Protein AF-A0A256XXH3-F1 (afdb_monomer)

Foldseek 3Di:
DDDPDPDPPDPPVLVVVLVVLVVVLVVLLVVLVVVLVVLVVVPPDDPDPPPPDCVVVVSVVSVVVSVVVSVVSVVVSVVSVVVVVVVVVVVVVVVVVVVVVVVVVPPDPPDDDDDDDDDDDDDDDDDDDDDDDDDDDDDDDDDDDDDDDDDDDDPPPPQDAQPVPRHTDPVPPPDLADPPPRDGDD

Radius of gyration: 35.79 Å; Cα contacts (8 Å, |Δi|>4): 51; chains: 1; bounding box: 59×69×108 Å

Solvent-accessible surface area (backbone atoms only — not comparable to full-atom values): 12510 Å² total; per-residue (Å²): 137,84,78,84,81,79,77,76,78,70,80,58,72,64,62,59,55,50,52,56,53,51,52,50,53,49,50,54,51,52,52,50,52,52,50,51,50,49,52,55,52,74,61,61,84,73,84,87,76,65,88,79,58,68,60,67,61,52,53,51,52,52,50,51,53,50,51,50,52,51,52,52,50,51,50,54,53,48,53,51,51,52,51,54,49,50,53,53,53,52,50,53,56,52,58,51,56,57,56,54,60,56,63,61,69,76,71,66,80,85,71,87,76,79,91,74,90,77,84,87,87,82,93,79,83,90,84,90,84,84,89,88,88,87,82,90,85,89,85,88,80,89,86,82,88,81,93,78,94,72,92,79,70,86,74,78,78,70,76,39,57,39,93,85,76,71,47,74,37,95,68,44,83,80,50,59,46,39,92,86,76,70,48,72,57,130

Sequence (186 aa):
MAKPKKEIKQPSKAKLLYKRRLIKSLIFFIIGLLFSVIIAYLQSPVPESFLFTPLPAISSIILILFLWLSLKGVIDAYTFYLFARIVEVLRQEFSIKEKVSVAYKEMVPEYPTPAVSIPTKTERKTLATKIEQVPVLPSPRNVANVAQIQPVRQSKSMKKVCPYCGRELPYGDIHIVCPYCGRRLK

Secondary structure (DSSP, 8-state):
-PPP-----PPPHHHHHHHHHHHHHHHHHHHHHHHHHHHHHHHTT--S--TT-SHHHHHHHHHHHHHHHHHHHHHHHHHHHHHHHHHHHHHHHHHHHHHHHHHTTT-----------------------------------------------------PBPTTT-PBPTTGGG-SB-TTT-PBP-

pLDDT: mean 71.75, std 13.67, range [47.5, 91.12]

Structure (mmCIF, N/CA/C/O backbone):
data_AF-A0A256XXH3-F1
#
_entry.id   AF-A0A256XXH3-F1
#
loop_
_atom_site.group_PDB
_atom_site.id
_atom_site.type_symbol
_atom_site.label_atom_id
_atom_site.label_alt_id
_atom_site.label_comp_id
_atom_site.label_asym_id
_atom_site.label_entity_id
_atom_site.label_seq_id
_atom_site.pdbx_PDB_ins_code
_atom_site.Cartn_x
_atom_site.Cartn_y
_atom_site.Cartn_z
_atom_site.occupancy
_atom_site.B_iso_or_equiv
_atom_site.auth_seq_id
_atom_site.auth_comp_id
_atom_site.auth_asym_id
_atom_site.auth_atom_id
_atom_site.pdbx_PDB_model_num
ATOM 1 N N . MET A 1 1 ? -36.534 28.137 20.283 1.00 59.34 1 MET A N 1
ATOM 2 C CA . MET A 1 1 ? -36.091 27.063 19.363 1.00 59.34 1 MET A CA 1
ATOM 3 C C . MET A 1 1 ? -34.606 27.250 19.063 1.00 59.34 1 MET A C 1
ATOM 5 O O . MET A 1 1 ? -34.253 28.143 18.304 1.00 59.34 1 MET A O 1
ATOM 9 N N . ALA A 1 2 ? -33.727 26.494 19.725 1.00 60.41 2 ALA A N 1
ATOM 10 C CA . ALA A 1 2 ? -32.279 26.615 19.547 1.00 60.41 2 ALA A CA 1
ATOM 11 C C . ALA A 1 2 ? -31.826 25.818 18.311 1.00 60.41 2 ALA A C 1
ATOM 13 O O . ALA A 1 2 ? -32.109 24.627 18.200 1.00 60.41 2 ALA A O 1
ATOM 14 N N . LYS A 1 3 ? -31.147 26.478 17.363 1.00 55.25 3 LYS A N 1
ATOM 15 C CA . LYS A 1 3 ? -30.591 25.826 16.167 1.00 55.25 3 LYS A CA 1
ATOM 16 C C . LYS A 1 3 ? -29.434 24.899 16.568 1.00 55.25 3 LYS A C 1
ATOM 18 O O . LYS A 1 3 ? -28.534 25.355 17.275 1.00 55.25 3 LYS A O 1
ATOM 23 N N . PRO A 1 4 ? -29.393 23.644 16.084 1.00 66.25 4 PRO A N 1
ATOM 24 C CA . PRO A 1 4 ? -28.265 22.761 16.335 1.00 66.25 4 PRO A CA 1
ATOM 25 C C . PRO A 1 4 ? -27.008 23.337 15.673 1.00 66.25 4 PRO A C 1
ATOM 27 O O . PRO A 1 4 ? -26.948 23.548 14.458 1.00 66.25 4 PRO A O 1
ATOM 30 N N . LYS A 1 5 ? -26.006 23.625 16.505 1.00 65.50 5 LYS A N 1
ATOM 31 C CA . LYS A 1 5 ? -24.684 24.109 16.108 1.00 65.50 5 LYS A CA 1
ATOM 32 C C . LYS A 1 5 ? -24.004 22.988 15.314 1.00 65.50 5 LYS A C 1
ATOM 34 O O . LYS A 1 5 ? -23.604 21.980 15.884 1.00 65.50 5 LYS A O 1
ATOM 39 N N . LYS A 1 6 ? -23.932 23.129 13.986 1.00 60.88 6 LYS A N 1
ATOM 40 C CA . LYS A 1 6 ? -23.217 22.186 13.114 1.00 60.88 6 LYS A CA 1
ATOM 41 C C . LYS A 1 6 ? -21.732 22.235 13.473 1.00 60.88 6 LYS A C 1
ATOM 43 O O . LYS A 1 6 ? -21.050 23.196 13.126 1.00 60.88 6 LYS A O 1
ATOM 48 N N . GLU A 1 7 ? -21.236 21.219 14.175 1.00 61.19 7 GLU A N 1
ATOM 49 C CA . GLU A 1 7 ? -19.798 21.011 14.329 1.00 61.19 7 GLU A CA 1
ATOM 50 C C . GLU A 1 7 ? -19.198 20.751 12.947 1.00 61.19 7 GLU A C 1
ATOM 52 O O . GLU A 1 7 ? -19.394 19.702 12.328 1.00 61.19 7 GLU A O 1
ATOM 57 N N . ILE A 1 8 ? -18.482 21.749 12.437 1.00 54.22 8 ILE A N 1
ATOM 58 C CA . ILE A 1 8 ? -17.673 21.629 11.233 1.00 54.22 8 ILE A CA 1
ATOM 59 C C . ILE A 1 8 ? -16.541 20.662 11.585 1.00 54.22 8 ILE A C 1
ATOM 61 O O . ILE A 1 8 ? -15.567 21.036 12.236 1.00 54.22 8 ILE A O 1
ATOM 65 N N . LYS A 1 9 ? -16.701 19.392 11.189 1.00 56.12 9 LYS A N 1
ATOM 66 C CA . LYS A 1 9 ? -15.671 18.350 11.279 1.00 56.12 9 LYS A CA 1
ATOM 67 C C . LYS A 1 9 ? -14.439 18.830 10.517 1.00 56.12 9 LYS A C 1
ATOM 69 O O . LYS A 1 9 ? -14.367 18.725 9.292 1.00 56.12 9 LYS A O 1
ATOM 74 N N . GLN A 1 10 ? -13.486 19.384 11.258 1.00 53.22 10 GLN A N 1
ATOM 75 C CA . GLN A 1 10 ? -12.203 19.824 10.736 1.00 53.22 10 GLN A CA 1
ATOM 76 C C . GLN A 1 10 ? -11.559 18.629 10.012 1.00 53.22 10 GLN A C 1
ATOM 78 O O . GLN A 1 10 ? -11.436 17.555 10.613 1.00 53.22 10 GLN A O 1
ATOM 83 N N . PRO A 1 11 ? -11.203 18.751 8.720 1.00 57.75 11 PRO A N 1
ATOM 84 C CA . PRO A 1 11 ? -10.614 17.645 7.984 1.00 57.75 11 PRO A CA 1
ATOM 85 C C . PRO A 1 11 ? -9.327 17.227 8.695 1.00 57.75 11 PRO A C 1
ATOM 87 O O . PRO A 1 11 ? -8.403 18.024 8.858 1.00 57.75 11 PRO A O 1
ATOM 90 N N . SER A 1 12 ? -9.297 15.980 9.169 1.00 67.38 12 SER A N 1
ATOM 91 C CA . SER A 1 12 ? -8.187 15.454 9.952 1.00 67.38 12 SER A CA 1
ATOM 92 C C . SER A 1 12 ? -6.882 15.633 9.173 1.00 67.38 12 SER A C 1
ATOM 94 O O . SER A 1 12 ? -6.783 15.268 7.998 1.00 67.38 12 SER A O 1
ATOM 96 N N . LYS A 1 13 ? -5.859 16.205 9.822 1.00 72.25 13 LYS A N 1
ATOM 97 C CA . LYS A 1 13 ? -4.521 16.454 9.244 1.00 72.25 13 LYS A CA 1
ATOM 98 C C . LYS A 1 13 ? -3.931 15.209 8.543 1.00 72.25 13 LYS A C 1
ATOM 100 O O . LYS A 1 13 ? -3.140 15.336 7.611 1.00 72.25 13 LYS A O 1
ATOM 105 N N . ALA A 1 14 ? -4.389 14.013 8.923 1.00 68.88 14 ALA A N 1
ATOM 106 C CA . ALA A 1 14 ? -4.094 12.731 8.285 1.00 68.88 14 ALA A CA 1
ATOM 107 C C . ALA A 1 14 ? -4.449 12.672 6.784 1.00 68.88 14 ALA A C 1
ATOM 109 O O . ALA A 1 14 ? -3.666 12.145 5.992 1.00 68.88 14 ALA A O 1
ATOM 110 N N . LYS A 1 15 ? -5.575 13.263 6.356 1.00 73.50 15 LYS A N 1
ATOM 111 C CA . LYS A 1 15 ? -5.982 13.276 4.937 1.00 73.50 15 LYS A CA 1
ATOM 112 C C . LYS A 1 15 ? -5.014 14.076 4.064 1.00 73.50 15 LYS A C 1
ATOM 114 O O . LYS A 1 15 ? -4.776 13.713 2.913 1.00 73.50 15 LYS A O 1
ATOM 119 N N . LEU A 1 16 ? -4.433 15.145 4.612 1.00 79.19 16 LEU A N 1
ATOM 120 C CA . LEU A 1 16 ? -3.475 15.985 3.894 1.00 79.19 16 LEU A CA 1
ATOM 121 C C . LEU A 1 16 ? -2.132 15.263 3.698 1.00 79.19 16 LEU A C 1
ATOM 123 O O . LEU A 1 16 ? -1.554 15.302 2.612 1.00 79.19 16 LEU A O 1
ATOM 127 N N . LEU A 1 17 ? -1.665 14.555 4.732 1.00 76.44 17 LEU A N 1
ATOM 128 C CA . LEU A 1 17 ? -0.430 13.767 4.676 1.00 76.44 17 LEU A CA 1
ATOM 129 C C . LEU A 1 17 ? -0.537 12.594 3.692 1.00 76.44 17 LEU A C 1
ATOM 131 O O . LEU A 1 17 ? 0.412 12.337 2.949 1.00 76.44 17 LEU A O 1
ATOM 135 N N . TYR A 1 18 ? -1.700 11.937 3.629 1.00 76.38 18 TYR A N 1
ATOM 136 C CA . TYR A 1 18 ? -1.972 10.880 2.652 1.00 76.38 18 TYR A CA 1
ATOM 137 C C . TYR A 1 18 ? -1.888 11.394 1.210 1.00 76.38 18 TYR A C 1
ATOM 139 O O . TYR A 1 18 ? -1.143 10.835 0.406 1.00 76.38 18 TYR A O 1
ATOM 147 N N . LYS A 1 19 ? -2.567 12.511 0.898 1.00 81.62 19 LYS A N 1
ATOM 148 C CA . LYS A 1 19 ? -2.502 13.123 -0.440 1.00 81.62 19 LYS A CA 1
ATOM 149 C C . LYS A 1 19 ? -1.063 13.437 -0.844 1.00 81.62 19 LYS A C 1
ATOM 151 O O . LYS A 1 19 ? -0.671 13.153 -1.969 1.00 81.62 19 LYS A O 1
ATOM 156 N N . ARG A 1 20 ? -0.248 13.955 0.083 1.00 84.88 20 ARG A N 1
ATOM 157 C CA . ARG A 1 20 ? 1.155 14.291 -0.198 1.00 84.88 20 ARG A CA 1
ATOM 158 C C . ARG A 1 20 ? 2.011 13.057 -0.510 1.00 84.88 20 ARG A C 1
ATOM 160 O O . ARG A 1 20 ? 2.864 13.141 -1.388 1.00 84.88 20 ARG A O 1
ATOM 167 N N . ARG A 1 21 ? 1.794 11.919 0.165 1.00 78.31 21 ARG A N 1
ATOM 168 C CA . ARG A 1 21 ? 2.481 10.652 -0.171 1.00 78.31 21 ARG A CA 1
ATOM 169 C C . ARG A 1 21 ? 2.010 10.076 -1.502 1.00 78.31 21 ARG A C 1
ATOM 171 O O . ARG A 1 21 ? 2.846 9.660 -2.297 1.00 78.31 21 ARG A O 1
ATOM 178 N N . LEU A 1 22 ? 0.705 10.107 -1.763 1.00 81.06 22 LEU A N 1
ATOM 179 C CA . LEU A 1 22 ? 0.140 9.586 -3.006 1.00 81.06 22 LEU A CA 1
ATOM 180 C C . LEU A 1 22 ? 0.654 10.365 -4.224 1.00 81.06 22 LEU A C 1
ATOM 182 O O . LEU A 1 22 ? 1.134 9.752 -5.175 1.00 81.06 22 LEU A O 1
ATOM 186 N N . ILE A 1 23 ? 0.667 11.702 -4.138 1.00 84.62 23 ILE A N 1
ATOM 187 C CA . ILE A 1 23 ? 1.227 12.588 -5.171 1.00 84.62 23 ILE A CA 1
ATOM 188 C C . ILE A 1 23 ? 2.701 12.263 -5.434 1.00 84.62 23 ILE A C 1
ATOM 190 O O . ILE A 1 23 ? 3.100 12.183 -6.589 1.00 84.62 23 ILE A O 1
ATOM 194 N N . LYS A 1 24 ? 3.509 12.017 -4.393 1.00 82.50 24 LYS A N 1
ATOM 195 C CA . LYS A 1 24 ? 4.914 11.621 -4.585 1.00 82.50 24 LYS A CA 1
ATOM 196 C C . LYS A 1 24 ? 5.036 10.319 -5.379 1.00 82.50 24 LYS A C 1
ATOM 198 O O . LYS A 1 24 ? 5.819 10.282 -6.319 1.00 82.50 24 LYS A O 1
ATOM 203 N N . SER A 1 25 ? 4.256 9.285 -5.048 1.00 78.69 25 SER A N 1
ATOM 204 C CA . SER A 1 25 ? 4.304 8.019 -5.802 1.00 78.69 25 SER A CA 1
ATOM 205 C C . SER A 1 25 ? 3.853 8.189 -7.257 1.00 78.69 25 SER A C 1
ATOM 207 O O . SER A 1 25 ? 4.465 7.621 -8.156 1.00 78.69 25 SER A O 1
ATOM 209 N N . LEU A 1 26 ? 2.847 9.041 -7.494 1.00 82.50 26 LEU A N 1
ATOM 210 C CA . LEU A 1 26 ? 2.350 9.349 -8.832 1.00 82.50 26 LEU A CA 1
ATOM 211 C C . LEU A 1 26 ? 3.418 10.067 -9.667 1.00 82.50 26 LEU A C 1
ATOM 213 O O . LEU A 1 26 ? 3.624 9.719 -10.823 1.00 82.50 26 LEU A O 1
ATOM 217 N N . ILE A 1 27 ? 4.130 11.031 -9.076 1.00 86.69 27 ILE A N 1
ATOM 218 C CA . ILE A 1 27 ? 5.228 11.741 -9.745 1.00 86.69 27 ILE A CA 1
ATOM 219 C C . ILE A 1 27 ? 6.335 10.760 -10.142 1.00 86.69 27 ILE A C 1
ATOM 221 O O . ILE A 1 27 ? 6.768 10.779 -11.289 1.00 86.69 27 ILE A O 1
ATOM 225 N N . PHE A 1 28 ? 6.754 9.867 -9.238 1.00 81.31 28 PHE A N 1
ATOM 226 C CA . PHE A 1 28 ? 7.743 8.836 -9.573 1.00 81.31 28 PHE A CA 1
ATOM 227 C C . PHE A 1 28 ? 7.262 7.928 -10.708 1.00 81.31 28 PHE A C 1
ATOM 229 O O . PHE A 1 28 ? 8.034 7.641 -11.619 1.00 81.31 28 PHE A O 1
ATOM 236 N N . PHE A 1 29 ? 5.988 7.529 -10.697 1.00 79.38 29 PHE A N 1
ATOM 237 C CA . PHE A 1 29 ? 5.403 6.724 -11.767 1.00 79.38 29 PHE A CA 1
ATOM 238 C C . PHE A 1 29 ? 5.458 7.433 -13.126 1.00 79.38 29 PHE A C 1
ATOM 240 O O . PHE A 1 29 ? 5.939 6.856 -14.098 1.00 79.38 29 PHE A O 1
ATOM 247 N N . ILE A 1 30 ? 5.039 8.701 -13.181 1.00 85.25 30 ILE A N 1
ATOM 248 C CA . ILE A 1 30 ? 5.062 9.509 -14.410 1.00 85.25 30 ILE A CA 1
ATOM 249 C C . ILE A 1 30 ? 6.498 9.687 -14.920 1.00 85.25 30 ILE A C 1
ATOM 251 O O . ILE A 1 30 ? 6.737 9.539 -16.116 1.00 85.25 30 ILE A O 1
ATOM 255 N N . ILE A 1 31 ? 7.461 9.953 -14.029 1.00 87.38 31 ILE A N 1
ATOM 256 C CA . ILE A 1 31 ? 8.878 10.093 -14.398 1.00 87.38 31 ILE A CA 1
ATOM 257 C C . ILE A 1 31 ? 9.415 8.797 -15.016 1.00 87.38 31 ILE A C 1
ATOM 259 O O . ILE A 1 31 ? 10.085 8.855 -16.043 1.00 87.38 31 ILE A O 1
ATOM 263 N N . GLY A 1 32 ? 9.100 7.631 -14.445 1.00 80.69 32 GLY A N 1
ATOM 264 C CA . GLY A 1 32 ? 9.514 6.351 -15.028 1.00 80.69 32 GLY A CA 1
ATOM 265 C C . GLY A 1 32 ? 8.886 6.064 -16.381 1.00 80.69 32 GLY A C 1
ATOM 266 O O . GLY A 1 32 ? 9.554 5.543 -17.268 1.00 80.69 32 GLY A O 1
ATOM 267 N N . LEU A 1 33 ? 7.621 6.447 -16.561 1.00 83.31 33 LEU A N 1
ATOM 268 C CA . LEU A 1 33 ? 6.914 6.298 -17.831 1.00 83.31 33 LEU A CA 1
ATOM 269 C C . LEU A 1 33 ? 7.556 7.177 -18.913 1.00 83.31 33 LEU A C 1
ATOM 271 O O . LEU A 1 33 ? 7.861 6.690 -19.998 1.00 83.31 33 LEU A O 1
ATOM 275 N N . LEU A 1 34 ? 7.858 8.438 -18.588 1.00 88.38 34 LEU A N 1
ATOM 276 C CA . LEU A 1 34 ? 8.597 9.335 -19.480 1.00 88.38 34 LEU A CA 1
ATOM 277 C C . LEU A 1 34 ? 9.985 8.784 -19.809 1.00 88.38 34 LEU A C 1
ATOM 279 O O . LEU A 1 34 ? 10.373 8.771 -20.972 1.00 88.38 34 LEU A O 1
ATOM 283 N N . PHE A 1 35 ? 10.712 8.277 -18.814 1.00 83.88 35 PHE A N 1
ATOM 284 C CA . PHE A 1 35 ? 12.034 7.690 -19.024 1.00 83.88 35 PHE A CA 1
ATOM 285 C C . PHE A 1 35 ? 11.976 6.449 -19.926 1.00 83.88 35 PHE A C 1
ATOM 287 O O . PHE A 1 35 ? 12.797 6.304 -20.829 1.00 83.88 35 PHE A O 1
ATOM 294 N N . SER A 1 36 ? 10.963 5.596 -19.750 1.00 81.12 36 SER A N 1
ATOM 295 C CA . SER A 1 36 ? 10.718 4.450 -20.631 1.00 81.12 36 SER A CA 1
ATOM 296 C C . SER A 1 36 ? 10.425 4.880 -22.067 1.00 81.12 36 SER A C 1
ATOM 298 O O . SER A 1 36 ? 10.933 4.255 -22.995 1.00 81.12 36 SER A O 1
ATOM 300 N N . VAL A 1 37 ? 9.618 5.926 -22.264 1.00 83.88 37 VAL A N 1
ATOM 301 C CA . VAL A 1 37 ? 9.312 6.459 -23.601 1.00 83.88 37 VAL A CA 1
ATOM 302 C C . VAL A 1 37 ? 10.566 7.051 -24.244 1.00 83.88 37 VAL A C 1
ATOM 304 O O . VAL A 1 37 ? 10.810 6.804 -25.419 1.00 83.88 37 VAL A O 1
ATOM 307 N N . ILE A 1 38 ? 11.397 7.766 -23.480 1.00 85.56 38 ILE A N 1
ATOM 308 C CA . ILE A 1 38 ? 12.668 8.325 -23.963 1.00 85.56 38 ILE A CA 1
ATOM 309 C C . ILE A 1 38 ? 13.629 7.210 -24.391 1.00 85.56 38 ILE A C 1
ATOM 311 O O . ILE A 1 38 ? 14.220 7.306 -25.463 1.00 85.56 38 ILE A O 1
ATOM 315 N N . ILE A 1 39 ? 13.767 6.138 -23.602 1.00 80.00 39 ILE A N 1
ATOM 316 C CA . ILE A 1 39 ? 14.604 4.984 -23.974 1.00 80.00 39 ILE A CA 1
ATOM 317 C C . ILE A 1 39 ? 14.076 4.316 -25.245 1.00 80.00 39 ILE A C 1
ATOM 319 O O . ILE A 1 39 ? 14.859 4.043 -26.150 1.00 80.00 39 ILE A O 1
ATOM 323 N N . ALA A 1 40 ? 12.765 4.077 -25.333 1.00 76.69 40 ALA A N 1
ATOM 324 C CA . ALA A 1 40 ? 12.156 3.480 -26.520 1.00 76.69 40 ALA A CA 1
ATOM 325 C C . ALA A 1 40 ? 12.357 4.358 -27.767 1.00 76.69 40 ALA A C 1
ATOM 327 O O . ALA A 1 40 ? 12.672 3.847 -28.838 1.00 76.69 40 ALA A O 1
ATOM 328 N N . TYR A 1 41 ? 12.248 5.680 -27.614 1.00 84.44 41 TYR A N 1
ATOM 329 C CA . TYR A 1 41 ? 12.498 6.645 -28.683 1.00 84.44 41 TYR A CA 1
ATOM 330 C C . TYR A 1 41 ? 13.966 6.647 -29.130 1.00 84.44 41 TYR A C 1
ATOM 332 O O . TYR A 1 41 ? 14.243 6.627 -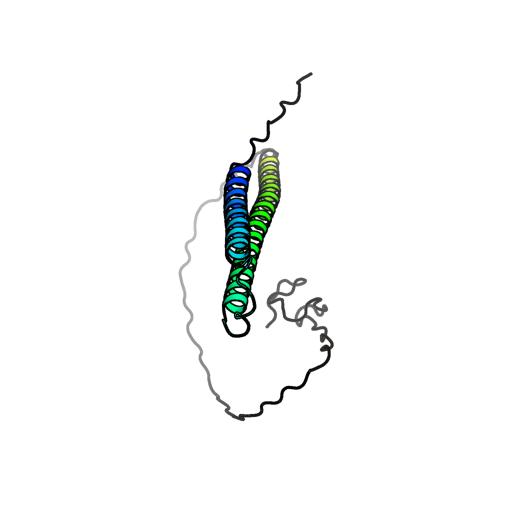30.324 1.00 84.44 41 TYR A O 1
ATOM 340 N N . LEU A 1 42 ? 14.913 6.591 -28.186 1.00 80.94 42 LEU A N 1
ATOM 341 C CA . LEU A 1 42 ? 16.349 6.466 -28.476 1.00 80.94 42 LEU A CA 1
ATOM 342 C C . LEU A 1 42 ? 16.705 5.140 -29.169 1.00 80.94 42 LEU A C 1
ATOM 344 O O . LEU A 1 42 ? 17.746 5.051 -29.813 1.00 80.94 42 LEU A O 1
ATOM 348 N N . GLN A 1 43 ? 15.862 4.112 -29.033 1.00 73.44 43 GLN A N 1
ATOM 349 C CA . GLN A 1 43 ? 16.045 2.809 -29.677 1.00 73.44 43 GLN A CA 1
ATOM 350 C C . GLN A 1 43 ? 15.467 2.734 -31.100 1.00 73.44 43 GLN A C 1
ATOM 352 O O . GLN A 1 43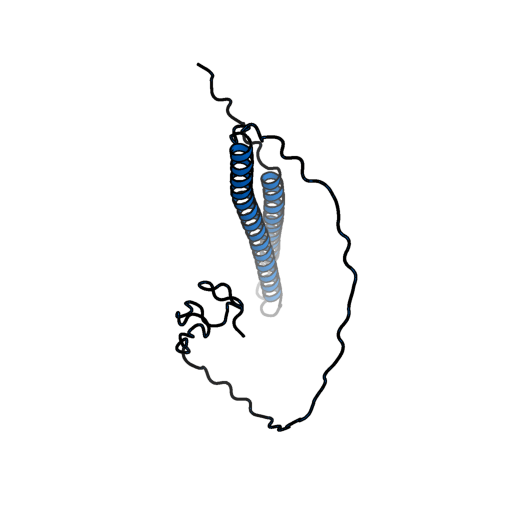 ? 15.809 1.810 -31.839 1.00 73.44 43 GLN A O 1
ATOM 357 N N . SER A 1 44 ? 14.637 3.689 -31.525 1.00 71.88 44 SER A N 1
ATOM 358 C CA . SER A 1 44 ? 14.133 3.757 -32.903 1.00 71.88 44 SER A CA 1
ATOM 359 C C . SER A 1 44 ? 14.942 4.762 -33.739 1.00 71.88 44 SER A C 1
ATOM 361 O O . SER A 1 44 ? 15.015 5.912 -33.310 1.00 71.88 44 SER A O 1
ATOM 363 N N . PRO A 1 45 ? 15.476 4.460 -34.944 1.00 60.47 45 PRO A N 1
ATOM 364 C CA . PRO A 1 45 ? 15.709 3.188 -35.634 1.00 60.47 45 PRO A CA 1
ATOM 365 C C . PRO A 1 45 ? 17.211 2.979 -35.946 1.00 60.47 45 PRO A C 1
ATOM 367 O O . PRO A 1 45 ? 17.807 3.747 -36.703 1.00 60.47 45 PRO A O 1
ATOM 370 N N . VAL A 1 46 ? 17.832 1.913 -35.430 1.00 60.97 46 VAL A N 1
ATOM 371 C CA . VAL A 1 46 ? 19.148 1.473 -35.934 1.00 60.97 46 VAL A CA 1
ATOM 372 C C . VAL A 1 46 ? 18.928 0.293 -36.888 1.00 60.97 46 VAL A C 1
ATOM 374 O O . VAL A 1 46 ? 18.336 -0.704 -36.472 1.00 60.97 46 VAL A O 1
ATOM 377 N N . PRO A 1 47 ? 19.337 0.395 -38.166 1.00 60.34 47 PRO A N 1
ATOM 378 C CA . PRO A 1 47 ? 19.057 -0.620 -39.176 1.00 60.34 47 PRO A CA 1
ATOM 379 C C . PRO A 1 47 ? 19.767 -1.950 -38.866 1.00 60.34 47 PRO A C 1
ATOM 381 O O . PRO A 1 47 ? 20.989 -2.012 -38.743 1.00 60.34 47 PRO A O 1
ATOM 384 N N . GLU A 1 48 ? 18.942 -2.990 -38.721 1.00 63.09 48 GLU A N 1
ATOM 385 C CA . GLU A 1 48 ? 19.127 -4.444 -38.923 1.00 63.09 48 GLU A CA 1
ATOM 386 C C . GLU A 1 48 ? 20.328 -5.200 -38.319 1.00 63.09 48 GLU A C 1
ATOM 388 O O . GLU A 1 48 ? 20.309 -6.428 -38.285 1.00 63.09 48 GLU A O 1
ATOM 393 N N . SER A 1 49 ? 21.329 -4.543 -37.734 1.00 57.94 49 SER A N 1
ATOM 394 C CA . SER A 1 49 ? 22.513 -5.214 -37.163 1.00 57.94 49 SER A CA 1
ATOM 395 C C . SER A 1 49 ? 22.435 -5.482 -35.647 1.00 57.94 49 SER A C 1
ATOM 397 O O . SER A 1 49 ? 23.405 -5.926 -35.039 1.00 57.94 49 SER A O 1
ATOM 399 N N . PHE A 1 50 ? 21.273 -5.275 -35.018 1.00 53.97 50 PHE A N 1
ATOM 400 C CA . PHE A 1 50 ? 21.100 -5.300 -33.553 1.00 53.97 50 PHE A CA 1
ATOM 401 C C . PHE A 1 50 ? 20.595 -6.631 -32.953 1.00 53.97 50 PHE A C 1
ATOM 403 O O . PHE A 1 50 ? 20.134 -6.660 -31.815 1.00 53.97 50 PHE A O 1
ATOM 410 N N . LEU A 1 51 ? 20.703 -7.757 -33.667 1.00 55.88 51 LEU A N 1
ATOM 411 C CA . LEU A 1 51 ? 20.250 -9.069 -33.166 1.00 55.88 51 LEU A CA 1
ATOM 412 C C . LEU A 1 51 ? 21.069 -9.633 -31.982 1.00 55.88 51 LEU A C 1
ATOM 414 O O . LEU A 1 51 ? 20.653 -10.624 -31.389 1.00 55.88 51 LEU A O 1
ATOM 418 N N . PHE A 1 52 ? 22.195 -9.018 -31.601 1.00 56.62 52 PHE A N 1
ATOM 419 C CA . PHE A 1 52 ? 23.102 -9.546 -30.564 1.00 56.62 52 PHE A CA 1
ATOM 420 C C . PHE A 1 52 ? 23.331 -8.642 -29.346 1.00 56.62 52 PHE A C 1
ATOM 422 O O . PHE A 1 52 ? 24.105 -8.987 -28.453 1.00 56.62 52 PHE A O 1
ATOM 429 N N . THR A 1 53 ? 22.667 -7.495 -29.257 1.00 62.97 53 THR A N 1
ATOM 430 C CA . THR A 1 53 ? 22.885 -6.547 -28.159 1.00 62.97 53 THR A CA 1
ATOM 431 C C . THR A 1 53 ? 21.896 -6.822 -27.021 1.00 62.97 53 THR A C 1
ATOM 433 O O . THR A 1 53 ? 20.693 -6.774 -27.252 1.00 62.97 53 THR A O 1
ATOM 436 N N . PRO A 1 54 ? 22.341 -7.043 -25.764 1.00 69.75 54 PRO A N 1
ATOM 437 C CA . PRO A 1 54 ? 21.467 -7.357 -24.620 1.00 69.75 54 PRO A CA 1
ATOM 438 C C . PRO A 1 54 ? 20.606 -6.173 -24.135 1.00 69.75 54 PRO A C 1
ATOM 440 O O . PRO A 1 54 ? 19.957 -6.253 -23.092 1.00 69.75 54 PRO A O 1
ATOM 443 N N . LEU A 1 55 ? 20.560 -5.066 -24.884 1.00 67.75 55 LEU A N 1
ATOM 444 C CA . LEU A 1 55 ? 19.787 -3.873 -24.545 1.00 67.75 55 LEU A CA 1
ATOM 445 C C . LEU A 1 55 ? 18.282 -4.113 -24.300 1.00 67.75 55 LEU A C 1
ATOM 447 O O . LEU A 1 55 ? 17.770 -3.518 -23.346 1.00 67.75 55 LEU A O 1
ATOM 451 N N . PRO A 1 56 ? 17.550 -4.962 -25.055 1.00 72.81 56 PRO A N 1
ATOM 452 C CA . PRO A 1 56 ? 16.136 -5.178 -24.767 1.00 72.81 56 PRO A CA 1
ATOM 453 C C . PRO A 1 56 ? 15.940 -5.922 -23.438 1.00 72.81 56 PRO A C 1
ATOM 455 O O . PRO A 1 56 ? 15.003 -5.606 -22.706 1.00 72.81 56 PRO A O 1
ATOM 458 N N . ALA A 1 57 ? 16.858 -6.819 -23.057 1.00 77.38 57 ALA A N 1
ATOM 459 C CA . ALA A 1 57 ? 16.819 -7.494 -21.758 1.00 77.38 57 ALA A CA 1
ATOM 460 C C . ALA A 1 57 ? 17.061 -6.517 -20.594 1.00 77.38 57 ALA A C 1
ATOM 462 O O . ALA A 1 57 ? 16.403 -6.597 -19.561 1.00 77.38 57 ALA A O 1
ATOM 463 N N . ILE A 1 58 ? 17.957 -5.542 -20.768 1.00 78.81 58 ILE A N 1
ATOM 464 C CA . ILE A 1 58 ? 18.182 -4.501 -19.755 1.00 78.81 58 ILE A CA 1
ATOM 465 C C . ILE A 1 58 ? 16.930 -3.621 -19.613 1.00 78.81 58 ILE A C 1
ATOM 467 O O . ILE A 1 58 ? 16.510 -3.324 -18.494 1.00 78.81 58 ILE A O 1
ATOM 471 N N . SER A 1 59 ? 16.289 -3.252 -20.728 1.00 76.94 59 SER A N 1
ATOM 472 C CA . SER A 1 59 ? 15.067 -2.438 -20.702 1.00 76.94 59 SER A CA 1
ATOM 473 C C . SER A 1 59 ? 13.906 -3.135 -19.982 1.00 76.94 59 SER A C 1
ATOM 475 O O . SER A 1 59 ? 13.215 -2.509 -19.176 1.00 76.94 59 SER A O 1
ATOM 477 N N . SER A 1 60 ? 13.733 -4.445 -20.187 1.00 80.62 60 SER A N 1
ATOM 478 C CA . SER A 1 60 ? 12.679 -5.213 -19.525 1.00 80.62 60 SER A CA 1
ATOM 479 C C . SER A 1 60 ? 12.941 -5.359 -18.026 1.00 80.62 60 SER A C 1
ATOM 481 O O . SER A 1 60 ? 12.015 -5.189 -17.234 1.00 80.62 60 SER A O 1
ATOM 483 N N . ILE A 1 61 ? 14.195 -5.566 -17.607 1.00 85.62 61 ILE A N 1
ATOM 484 C CA . ILE A 1 61 ? 14.575 -5.588 -16.184 1.00 85.62 61 ILE A CA 1
ATOM 485 C C . ILE A 1 61 ? 14.271 -4.241 -15.516 1.00 85.62 61 ILE A C 1
ATOM 487 O O . ILE A 1 61 ? 13.707 -4.214 -14.420 1.00 85.62 61 ILE A O 1
ATOM 491 N N . ILE A 1 62 ? 14.595 -3.124 -16.176 1.00 84.19 62 ILE A N 1
ATOM 492 C CA . ILE A 1 62 ? 14.303 -1.779 -15.657 1.00 84.19 62 ILE A CA 1
ATOM 493 C C . ILE A 1 62 ? 12.792 -1.582 -15.496 1.00 84.19 62 ILE A C 1
ATOM 495 O O . ILE A 1 62 ? 12.352 -1.115 -14.445 1.00 84.19 62 ILE A O 1
ATOM 499 N N . LEU A 1 63 ? 11.989 -1.984 -16.485 1.00 83.00 63 LEU A N 1
ATOM 500 C CA . LEU A 1 63 ? 10.527 -1.907 -16.406 1.00 83.00 63 LEU A CA 1
ATOM 501 C C . LEU A 1 63 ? 9.956 -2.762 -15.272 1.00 83.00 63 LEU A C 1
ATOM 503 O O . LEU A 1 63 ? 9.083 -2.296 -14.539 1.00 83.00 63 LEU A O 1
ATOM 507 N N . ILE A 1 64 ? 10.470 -3.979 -15.084 1.00 87.62 64 ILE A N 1
ATOM 508 C CA . ILE A 1 64 ? 10.059 -4.872 -13.993 1.00 87.62 64 ILE A CA 1
ATOM 509 C C . ILE A 1 64 ? 10.387 -4.247 -12.632 1.00 87.62 64 ILE A C 1
ATOM 511 O O . ILE A 1 64 ? 9.531 -4.224 -11.746 1.00 87.62 64 ILE A O 1
ATOM 515 N N . LEU A 1 65 ? 11.592 -3.691 -12.464 1.00 87.56 65 LEU A N 1
ATOM 516 C CA . LEU A 1 65 ? 11.982 -2.986 -11.239 1.00 87.56 65 LEU A CA 1
ATOM 517 C C . LEU A 1 65 ? 11.085 -1.775 -10.973 1.00 87.56 65 LEU A C 1
ATOM 519 O O . LEU A 1 65 ? 10.663 -1.559 -9.836 1.00 87.56 65 LEU A O 1
ATOM 523 N N . PHE A 1 66 ? 10.757 -1.007 -12.012 1.00 84.12 66 PHE A N 1
ATOM 524 C CA . PHE A 1 66 ? 9.901 0.169 -11.887 1.00 84.12 66 PHE A CA 1
ATOM 525 C C . PHE A 1 66 ? 8.466 -0.200 -11.504 1.00 84.12 66 PHE A C 1
ATOM 527 O O . PHE A 1 66 ? 7.875 0.412 -10.610 1.00 84.12 66 PHE A O 1
ATOM 534 N N . LEU A 1 67 ? 7.924 -1.243 -12.136 1.00 85.62 67 LEU A N 1
ATOM 535 C CA . LEU A 1 67 ? 6.613 -1.795 -11.818 1.00 85.62 67 LEU A CA 1
ATOM 536 C C . LEU A 1 67 ? 6.572 -2.301 -10.372 1.00 85.62 67 LEU A C 1
ATOM 538 O O . LEU A 1 67 ? 5.629 -1.998 -9.641 1.00 85.62 67 LEU A O 1
ATOM 542 N N . TRP A 1 68 ? 7.613 -3.011 -9.931 1.00 91.12 68 TRP A N 1
ATOM 543 C CA . TRP A 1 68 ? 7.716 -3.498 -8.558 1.00 91.12 68 TRP A CA 1
ATOM 544 C C . TRP A 1 68 ? 7.784 -2.349 -7.544 1.00 91.12 68 TRP A C 1
ATOM 546 O O . TRP A 1 68 ? 7.034 -2.358 -6.563 1.00 91.12 68 TRP A O 1
ATOM 556 N N . LEU A 1 69 ? 8.614 -1.327 -7.786 1.00 85.88 69 LEU A N 1
ATOM 557 C CA . LEU A 1 69 ? 8.683 -0.141 -6.924 1.00 85.88 69 LEU A CA 1
ATOM 558 C C . LEU A 1 69 ? 7.335 0.584 -6.846 1.00 85.88 69 LEU A C 1
ATOM 560 O O . LEU A 1 69 ? 6.903 0.966 -5.755 1.00 85.88 69 LEU A O 1
ATOM 564 N N . SER A 1 70 ? 6.661 0.750 -7.987 1.00 83.88 70 SER A N 1
ATOM 565 C CA . SER A 1 70 ? 5.340 1.374 -8.052 1.00 83.88 70 SER A CA 1
ATOM 566 C C . SER A 1 70 ? 4.317 0.580 -7.238 1.00 83.88 70 SER A C 1
ATOM 568 O O . SER A 1 70 ? 3.644 1.145 -6.374 1.00 83.88 70 SER A O 1
ATOM 570 N N . LEU A 1 71 ? 4.268 -0.743 -7.426 1.00 88.25 71 LEU A N 1
ATOM 571 C CA . LEU A 1 71 ? 3.349 -1.621 -6.707 1.00 88.25 71 LEU A CA 1
ATOM 572 C C . LEU A 1 71 ? 3.602 -1.590 -5.195 1.00 88.25 71 LEU A C 1
ATOM 574 O O . LEU A 1 71 ? 2.658 -1.468 -4.415 1.00 88.25 71 LEU A O 1
ATOM 578 N N . LYS A 1 72 ? 4.871 -1.623 -4.771 1.00 88.50 72 LYS A N 1
ATOM 579 C CA . LYS A 1 72 ? 5.247 -1.511 -3.356 1.00 88.50 72 LYS A CA 1
ATOM 580 C C . LYS A 1 72 ? 4.789 -0.177 -2.760 1.00 88.50 72 LYS A C 1
ATOM 582 O O . LYS A 1 72 ? 4.186 -0.166 -1.691 1.00 88.50 72 LYS A O 1
ATOM 587 N N . GLY A 1 73 ? 4.984 0.930 -3.479 1.00 83.31 73 GLY A N 1
ATOM 588 C CA . GLY A 1 73 ? 4.516 2.251 -3.053 1.00 83.31 73 GLY A CA 1
ATOM 589 C C . GLY A 1 73 ? 2.992 2.339 -2.910 1.00 83.31 73 GLY A C 1
ATOM 590 O O . GLY A 1 73 ? 2.496 2.926 -1.945 1.00 83.31 73 GLY A O 1
ATOM 591 N N . VAL A 1 74 ? 2.242 1.723 -3.830 1.00 84.12 74 VAL A N 1
ATOM 592 C CA . VAL A 1 74 ? 0.774 1.651 -3.757 1.00 84.12 74 VAL A CA 1
ATOM 593 C C . VAL A 1 74 ? 0.325 0.818 -2.557 1.00 84.12 74 VAL A C 1
ATOM 595 O O . VAL A 1 74 ? -0.558 1.257 -1.820 1.00 84.12 74 VAL A O 1
ATOM 598 N N . ILE A 1 75 ? 0.951 -0.338 -2.314 1.00 90.50 75 ILE A N 1
ATOM 599 C CA . ILE A 1 75 ? 0.649 -1.198 -1.160 1.00 90.50 75 ILE A CA 1
ATOM 600 C C . ILE A 1 75 ? 0.924 -0.457 0.153 1.00 90.50 75 ILE A C 1
ATOM 602 O O . ILE A 1 75 ? 0.069 -0.447 1.038 1.00 90.50 75 ILE A O 1
ATOM 606 N N . ASP A 1 76 ? 2.063 0.221 0.283 1.00 83.38 76 ASP A N 1
ATOM 607 C CA . ASP A 1 76 ? 2.411 0.973 1.495 1.00 83.38 76 ASP A CA 1
ATOM 608 C C . ASP A 1 76 ? 1.451 2.156 1.728 1.00 83.38 76 ASP A C 1
ATOM 610 O O . ASP A 1 76 ? 1.020 2.427 2.852 1.00 83.38 76 ASP A O 1
ATOM 614 N N . ALA A 1 77 ? 1.049 2.855 0.662 1.00 82.00 77 ALA A N 1
ATOM 615 C CA . ALA A 1 77 ? 0.052 3.919 0.757 1.00 82.00 77 ALA A CA 1
ATOM 616 C C . ALA A 1 77 ? -1.333 3.377 1.149 1.00 82.00 77 ALA A C 1
ATOM 618 O O . ALA A 1 77 ? -2.040 3.999 1.950 1.00 82.00 77 ALA A O 1
ATOM 619 N N . TYR A 1 78 ? -1.716 2.226 0.597 1.00 85.25 78 TYR A N 1
ATOM 620 C CA . TYR A 1 78 ? -2.997 1.581 0.859 1.00 85.25 78 TYR A CA 1
ATOM 621 C C . TYR A 1 78 ? -3.074 1.019 2.280 1.00 85.25 78 TYR A C 1
ATOM 623 O O . TYR A 1 78 ? -4.033 1.298 2.996 1.00 85.25 78 TYR A O 1
ATOM 631 N N . THR A 1 79 ? -2.044 0.304 2.731 1.00 88.50 79 THR A N 1
ATOM 632 C CA . THR A 1 79 ? -1.949 -0.215 4.105 1.00 88.50 79 THR A CA 1
ATOM 633 C C . THR A 1 79 ? -1.976 0.918 5.127 1.00 88.50 79 THR A C 1
ATOM 635 O O . THR A 1 79 ? -2.719 0.840 6.104 1.00 88.50 79 THR A O 1
ATOM 638 N N . PHE A 1 80 ? -1.266 2.023 4.871 1.00 85.75 80 PHE A N 1
ATOM 639 C CA . PHE A 1 80 ? -1.320 3.207 5.729 1.00 85.75 80 PHE A CA 1
ATOM 640 C C . PHE A 1 80 ? -2.716 3.844 5.772 1.00 85.75 80 PHE A C 1
ATOM 642 O O . PHE A 1 80 ? -3.180 4.246 6.840 1.00 85.75 80 PHE A O 1
ATOM 649 N N . TYR A 1 81 ? -3.407 3.927 4.630 1.00 85.50 81 TYR A N 1
ATOM 650 C CA . TYR A 1 81 ? -4.790 4.407 4.571 1.00 85.50 81 TYR A CA 1
ATOM 651 C C . TYR A 1 81 ? -5.733 3.520 5.394 1.00 85.50 81 TYR A C 1
ATOM 653 O O . TYR A 1 81 ? -6.538 4.029 6.177 1.00 85.50 81 TYR A O 1
ATOM 661 N N . LEU A 1 82 ? -5.607 2.201 5.247 1.00 87.81 82 LEU A N 1
ATOM 662 C CA . LEU A 1 82 ? -6.426 1.221 5.955 1.00 87.81 82 LEU A CA 1
ATOM 663 C C . LEU A 1 82 ? -6.188 1.301 7.465 1.00 87.81 82 LEU A C 1
ATOM 665 O O . LEU A 1 82 ? -7.144 1.382 8.233 1.00 87.81 82 LEU A O 1
ATOM 669 N N . PHE A 1 83 ? -4.925 1.396 7.882 1.00 88.00 83 PHE A N 1
ATOM 670 C CA . PHE A 1 83 ? -4.549 1.596 9.278 1.00 88.00 83 PHE A CA 1
ATOM 671 C C . PHE A 1 83 ? -5.136 2.890 9.851 1.00 88.00 83 PHE A C 1
ATOM 673 O O . PHE A 1 83 ? -5.786 2.866 10.895 1.00 88.00 83 PHE A O 1
ATOM 680 N N . ALA A 1 84 ? -4.974 4.018 9.151 1.00 84.31 84 ALA A N 1
ATOM 681 C CA . ALA A 1 84 ? -5.527 5.298 9.588 1.00 84.31 84 ALA A CA 1
ATOM 682 C C . ALA A 1 84 ? -7.054 5.235 9.750 1.00 84.31 84 ALA A C 1
ATOM 684 O O . ALA A 1 84 ? -7.597 5.780 10.711 1.00 84.31 84 ALA A O 1
ATOM 685 N N . ARG A 1 85 ? -7.738 4.528 8.844 1.00 88.06 85 ARG A N 1
ATOM 686 C CA . ARG A 1 85 ? -9.188 4.332 8.902 1.00 88.06 85 ARG A CA 1
ATOM 687 C C . ARG A 1 85 ? -9.610 3.448 10.075 1.00 88.06 85 ARG A C 1
ATOM 689 O O . ARG A 1 85 ? -10.566 3.798 10.757 1.00 88.06 85 ARG A O 1
ATOM 696 N N . ILE A 1 86 ? -8.896 2.354 10.342 1.00 89.88 86 ILE A N 1
ATOM 697 C CA . ILE A 1 86 ? -9.159 1.483 11.500 1.00 89.88 86 ILE A CA 1
ATOM 698 C C . ILE A 1 86 ? -8.992 2.268 12.805 1.00 89.88 86 ILE A C 1
ATOM 700 O O . ILE A 1 86 ? -9.868 2.223 13.663 1.00 89.88 86 ILE A O 1
ATOM 704 N N . VAL A 1 87 ? -7.911 3.042 12.939 1.00 87.31 87 VAL A N 1
ATOM 705 C CA . VAL A 1 87 ? -7.677 3.882 14.124 1.00 87.31 87 VAL A CA 1
ATOM 706 C C . VAL A 1 87 ? -8.778 4.932 14.291 1.00 87.31 87 VAL A C 1
ATOM 708 O O . VAL A 1 87 ? -9.210 5.191 15.412 1.00 87.31 87 VAL A O 1
ATOM 711 N N . GLU A 1 88 ? -9.264 5.528 13.199 1.00 88.44 88 GLU A N 1
ATOM 712 C CA . GLU A 1 88 ? -10.362 6.499 13.250 1.00 88.44 88 GLU A CA 1
ATOM 713 C C . GLU A 1 88 ? -11.682 5.863 13.717 1.00 88.44 88 GLU A C 1
ATOM 715 O O . GLU A 1 88 ? -12.379 6.463 14.536 1.00 88.44 88 GLU A O 1
ATOM 720 N N . VAL A 1 89 ? -11.992 4.643 13.264 1.00 89.38 89 VAL A N 1
ATOM 721 C CA . VAL A 1 89 ? -13.168 3.876 13.717 1.00 89.38 89 VAL A CA 1
ATOM 722 C C . VAL A 1 89 ? -13.039 3.503 15.195 1.00 89.38 89 VAL A C 1
ATOM 724 O O . VAL A 1 89 ? -13.942 3.798 15.975 1.00 89.38 89 VAL A O 1
ATOM 727 N N . LEU A 1 90 ? -11.893 2.956 15.611 1.00 90.25 90 LEU A N 1
ATOM 728 C CA . LEU A 1 90 ? -11.645 2.607 17.014 1.00 90.25 90 LEU A CA 1
ATOM 729 C C . LEU A 1 90 ? -11.768 3.831 17.926 1.00 90.25 90 LEU A C 1
ATOM 731 O O . LEU A 1 90 ? -12.411 3.772 18.971 1.00 90.25 90 LEU A O 1
ATOM 735 N N . ARG A 1 91 ? -11.202 4.974 17.521 1.00 87.00 91 ARG A N 1
ATOM 736 C CA . ARG A 1 91 ? -11.292 6.217 18.296 1.00 87.00 91 ARG A CA 1
ATOM 737 C C . ARG A 1 91 ? -12.739 6.675 18.487 1.00 87.00 91 ARG A C 1
ATOM 739 O O . ARG A 1 91 ? -13.068 7.175 19.559 1.00 87.00 91 ARG A O 1
ATOM 746 N N . GLN A 1 92 ? -13.594 6.505 17.477 1.00 85.50 92 GLN A N 1
ATOM 747 C CA . GLN A 1 92 ? -15.018 6.825 17.601 1.00 85.50 92 GLN A CA 1
ATOM 748 C C . GLN A 1 92 ? -15.717 5.918 18.617 1.00 85.50 92 GLN A C 1
ATOM 750 O O . GLN A 1 92 ? -16.470 6.427 19.444 1.00 85.50 92 GLN A O 1
ATOM 755 N N . GLU A 1 93 ? -15.430 4.616 18.618 1.00 85.94 93 GLU A N 1
ATOM 756 C CA . GLU A 1 93 ? -16.010 3.689 19.597 1.00 85.94 93 GLU A CA 1
ATOM 757 C C . GLU A 1 93 ? -15.565 3.995 21.035 1.00 85.94 93 GLU A C 1
ATOM 759 O O . GLU A 1 93 ? -16.394 4.022 21.951 1.00 85.94 93 GLU A O 1
ATOM 764 N N . PHE A 1 94 ? -14.279 4.295 21.248 1.00 84.31 94 PHE A N 1
ATOM 765 C CA . PHE A 1 94 ? -13.769 4.649 22.577 1.00 84.31 94 PHE A CA 1
ATOM 766 C C . PHE A 1 94 ? -14.346 5.972 23.097 1.00 84.31 94 PHE A C 1
ATOM 768 O O . PHE A 1 94 ? -14.751 6.039 24.258 1.00 84.31 94 PHE A O 1
ATOM 775 N N . SER A 1 95 ? -14.474 6.998 22.247 1.00 78.50 95 SER A N 1
ATOM 776 C CA . SER A 1 95 ? -15.093 8.269 22.651 1.00 78.50 95 SER A CA 1
ATOM 777 C C . SER A 1 95 ? -16.577 8.139 23.014 1.00 78.50 95 SER A C 1
ATOM 779 O O . SER A 1 95 ? -17.081 8.960 23.779 1.00 78.50 95 SER A O 1
ATOM 781 N N . ILE A 1 96 ? -17.292 7.131 22.500 1.00 73.31 96 ILE A N 1
ATOM 782 C CA . ILE A 1 96 ? -18.681 6.865 22.908 1.00 73.31 96 ILE A CA 1
ATOM 783 C C . ILE A 1 96 ? -18.712 6.236 24.307 1.00 73.31 96 ILE A C 1
ATOM 785 O O . ILE A 1 96 ? -19.491 6.682 25.149 1.00 73.31 96 ILE A O 1
ATOM 789 N N . LYS A 1 97 ? -17.843 5.256 24.597 1.00 70.12 97 LYS A N 1
ATOM 790 C CA . LYS A 1 97 ? -17.797 4.612 25.924 1.00 70.12 97 LYS A CA 1
ATOM 791 C C . LYS A 1 97 ? -17.444 5.583 27.050 1.00 70.12 97 LYS A C 1
ATOM 793 O O . LYS A 1 97 ? -18.033 5.496 28.123 1.00 70.12 97 LYS A O 1
ATOM 798 N N . GLU A 1 98 ? -16.532 6.517 26.801 1.00 70.88 98 GLU A N 1
ATOM 799 C CA . GLU A 1 98 ? -16.128 7.520 27.793 1.00 70.88 98 GLU A CA 1
ATOM 800 C C . GLU A 1 98 ? -17.259 8.505 28.130 1.00 70.88 98 GLU A C 1
ATOM 802 O O . GLU A 1 98 ? -17.446 8.868 29.287 1.00 70.88 98 GLU A O 1
ATOM 807 N N . LYS A 1 99 ? -18.091 8.887 27.153 1.00 61.94 99 LYS A N 1
ATOM 808 C CA . LYS A 1 99 ? -19.238 9.772 27.421 1.00 61.94 99 LYS A CA 1
ATOM 809 C C . LYS A 1 99 ? -20.342 9.089 28.232 1.00 61.94 99 LYS A C 1
ATOM 811 O O . LYS A 1 99 ? -21.013 9.749 29.019 1.00 61.94 99 LYS A O 1
ATOM 816 N N . VAL A 1 100 ? -20.520 7.777 28.070 1.00 63.50 100 VAL A N 1
ATOM 817 C CA . VAL A 1 100 ? -21.540 7.013 28.809 1.00 63.50 100 VAL A CA 1
ATOM 818 C C . VAL A 1 100 ? -21.125 6.776 30.265 1.00 63.50 100 VAL A C 1
ATOM 820 O O . VAL A 1 100 ? -21.979 6.810 31.149 1.00 63.50 100 VAL A O 1
ATOM 823 N N . SER A 1 101 ? -19.831 6.592 30.550 1.00 59.66 101 SER A N 1
ATOM 824 C CA . SER A 1 101 ? -19.365 6.380 31.928 1.00 59.66 101 SER A CA 1
ATOM 825 C C . SER A 1 101 ? -19.426 7.643 32.792 1.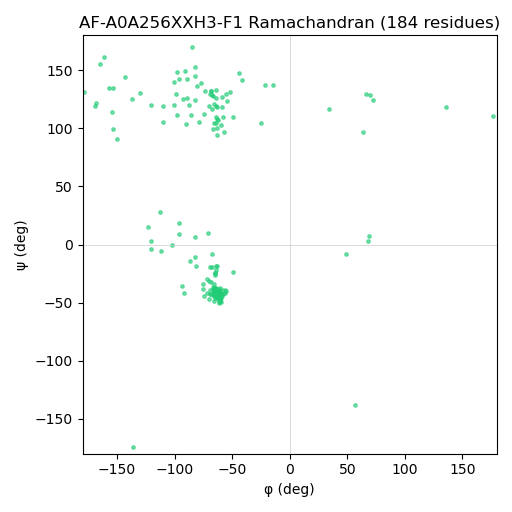00 59.66 101 SER A C 1
ATOM 827 O O . SER A 1 101 ? -19.654 7.537 33.996 1.00 59.66 101 SER A O 1
ATOM 829 N N . VAL A 1 102 ? -19.281 8.833 32.200 1.00 59.44 102 VAL A N 1
ATOM 830 C CA . VAL A 1 102 ? -19.417 10.103 32.933 1.00 59.44 102 VAL A CA 1
ATOM 831 C C . VAL A 1 102 ? -20.888 10.422 33.221 1.00 59.44 102 VAL A C 1
ATOM 833 O O . VAL A 1 102 ? -21.209 10.822 34.335 1.00 59.44 102 VAL A O 1
ATOM 836 N N . ALA A 1 103 ? -21.799 10.142 32.282 1.00 56.16 103 ALA A N 1
ATOM 837 C CA . ALA A 1 103 ? -23.231 10.396 32.469 1.00 56.16 103 ALA A CA 1
ATOM 838 C C . ALA A 1 103 ? -23.874 9.552 33.590 1.00 56.16 103 ALA A C 1
ATOM 840 O O . ALA A 1 103 ? -24.847 9.983 34.199 1.00 56.16 103 ALA A O 1
ATOM 841 N N . TYR A 1 104 ? -23.331 8.370 33.903 1.00 55.81 104 TYR A N 1
ATOM 842 C CA . TYR A 1 104 ? -23.871 7.525 34.976 1.00 55.81 104 TYR A CA 1
ATOM 843 C C . TYR A 1 104 ? -23.405 7.952 36.379 1.00 55.81 104 TYR A C 1
ATOM 845 O O . TYR A 1 104 ? -24.025 7.587 37.376 1.00 55.81 104 TYR A O 1
ATOM 853 N N . LYS A 1 105 ? -22.321 8.734 36.482 1.00 54.19 105 LYS A N 1
ATOM 854 C CA . LYS A 1 105 ? -21.764 9.139 37.782 1.00 54.19 105 LYS A CA 1
ATOM 855 C C . LYS A 1 105 ? -22.478 10.346 38.403 1.00 54.19 105 LYS A C 1
ATOM 857 O O . LYS A 1 105 ? -22.270 10.622 39.576 1.00 54.19 105 LYS A O 1
ATOM 862 N N . GLU A 1 106 ? -23.341 11.023 37.650 1.00 57.38 106 GLU A N 1
ATOM 863 C CA . GLU A 1 106 ? -24.051 12.230 38.100 1.00 57.38 106 GLU A CA 1
ATOM 864 C C . GLU A 1 106 ? -25.515 11.967 38.506 1.00 57.38 106 GLU A C 1
ATOM 866 O O . GLU A 1 106 ? -26.208 12.867 38.962 1.00 57.38 106 GLU A O 1
ATOM 871 N N . MET A 1 107 ? -25.991 10.718 38.408 1.00 56.84 107 MET A N 1
ATOM 872 C CA . MET A 1 107 ? -27.345 10.314 38.828 1.00 56.84 107 MET A CA 1
ATOM 873 C C . MET A 1 107 ? -27.353 9.364 40.034 1.00 56.84 107 MET A C 1
ATOM 875 O O . MET A 1 107 ? -28.281 8.571 40.187 1.00 56.84 107 MET A O 1
ATOM 879 N N . VAL A 1 108 ? -26.345 9.422 40.910 1.00 61.75 108 VAL A N 1
ATOM 880 C CA . VAL A 1 108 ? -26.470 8.801 42.237 1.00 61.75 108 VAL A CA 1
ATOM 881 C C . VAL A 1 108 ? -27.046 9.856 43.184 1.00 61.75 108 VAL A C 1
ATOM 883 O O . VAL A 1 108 ? -26.307 10.763 43.566 1.00 61.75 108 VAL A O 1
ATOM 886 N N . PRO A 1 109 ? -28.344 9.795 43.543 1.00 63.53 109 PRO A N 1
ATOM 887 C CA . PRO A 1 109 ? -28.888 10.645 44.590 1.00 63.53 109 PRO A CA 1
ATOM 888 C C . PRO A 1 109 ? -28.124 10.378 45.886 1.00 63.53 109 PRO A C 1
ATOM 890 O O . PRO A 1 109 ? -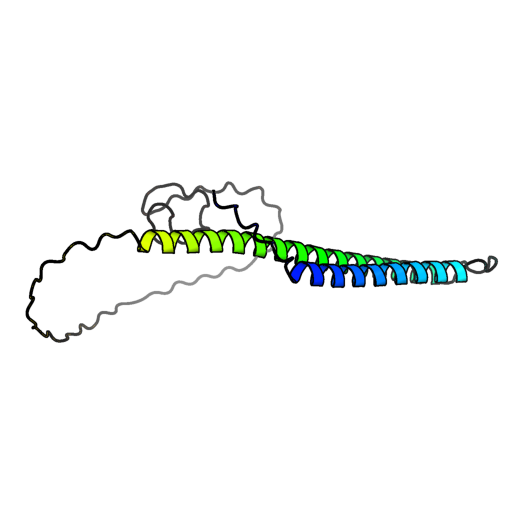27.975 9.234 46.319 1.00 63.53 109 PRO A O 1
ATOM 893 N N . GLU A 1 110 ? -27.616 11.454 46.470 1.00 62.59 110 GLU A N 1
ATOM 894 C CA . GLU A 1 110 ? -26.951 11.479 47.762 1.00 62.59 110 GLU A CA 1
ATOM 895 C C . GLU A 1 110 ? -27.965 11.059 48.834 1.00 62.59 110 GLU A C 1
ATOM 897 O O . GLU A 1 110 ? -28.789 11.846 49.294 1.00 62.59 110 GLU A O 1
ATOM 902 N N . TYR A 1 111 ? -27.973 9.768 49.173 1.00 67.19 111 TYR A N 1
ATOM 903 C CA . TYR A 1 111 ? -28.728 9.279 50.319 1.00 67.19 111 TYR A CA 1
ATOM 904 C C . TYR A 1 111 ? -28.003 9.714 51.600 1.00 67.19 111 TYR A C 1
ATOM 906 O O . TYR A 1 111 ? -26.792 9.503 51.706 1.00 67.19 111 TYR A O 1
ATOM 914 N N . PRO A 1 112 ? -28.710 10.291 52.588 1.00 65.19 112 PRO A N 1
ATOM 915 C CA . PRO A 1 112 ? -28.108 10.682 53.852 1.00 65.19 112 PRO A CA 1
ATOM 916 C C . PRO A 1 112 ? -27.613 9.435 54.589 1.00 65.19 112 PRO A C 1
ATOM 918 O O . PRO A 1 112 ? -28.394 8.612 55.066 1.00 65.19 112 PRO A O 1
ATOM 921 N N . THR A 1 113 ? -26.293 9.290 54.662 1.00 65.81 113 THR A N 1
ATOM 922 C CA . THR A 1 113 ? -25.629 8.247 55.446 1.00 65.81 113 THR A CA 1
ATOM 923 C C . THR A 1 113 ? -25.819 8.551 56.938 1.00 65.81 113 THR A C 1
ATOM 925 O O . THR A 1 113 ? -25.368 9.608 57.387 1.00 65.81 113 THR A O 1
ATOM 928 N N . PRO A 1 114 ? -26.458 7.677 57.738 1.00 61.38 114 PRO A N 1
ATOM 929 C CA . PRO A 1 114 ? -26.499 7.856 59.182 1.00 61.38 114 PRO A CA 1
ATOM 930 C C . PRO A 1 114 ? -25.100 7.642 59.771 1.00 61.38 114 PRO A C 1
ATOM 932 O O . PRO A 1 114 ? -24.412 6.668 59.460 1.00 61.38 114 PRO A O 1
ATOM 935 N N . ALA A 1 115 ? -24.682 8.574 60.625 1.00 60.16 115 ALA A N 1
ATOM 936 C CA . ALA A 1 115 ? -23.425 8.518 61.353 1.00 60.16 115 ALA A CA 1
ATOM 937 C C . ALA A 1 115 ? -23.411 7.303 62.295 1.00 60.16 115 ALA A C 1
ATOM 939 O O . ALA A 1 115 ? -24.090 7.293 63.320 1.00 60.16 115 ALA A O 1
ATOM 940 N N . VAL A 1 116 ? -22.621 6.284 61.956 1.00 67.81 116 VAL A N 1
ATOM 941 C CA . VAL A 1 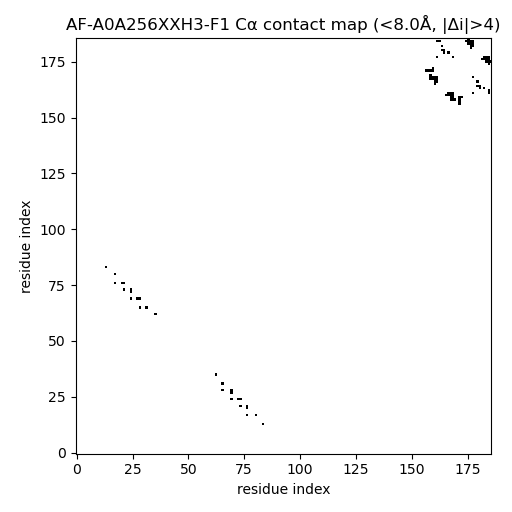116 ? -22.300 5.178 62.862 1.00 67.81 116 VAL A CA 1
ATOM 942 C C . VAL A 1 116 ? -20.834 5.301 63.248 1.00 67.81 116 VAL A C 1
ATOM 944 O O . VAL A 1 116 ? -19.926 5.038 62.461 1.00 67.81 116 VAL A O 1
ATOM 947 N N . SER A 1 117 ? -20.615 5.740 64.482 1.00 65.25 117 SER A N 1
ATOM 948 C CA . SER A 1 117 ? -19.331 5.728 65.169 1.00 65.25 117 SER A CA 1
ATOM 949 C C . SER A 1 117 ? -18.901 4.287 65.451 1.00 65.25 117 SER A C 1
ATOM 951 O O . SER A 1 117 ? -19.554 3.596 66.234 1.00 65.25 117 SER A O 1
ATOM 953 N N . ILE A 1 118 ? -17.790 3.843 64.864 1.00 61.88 118 ILE A N 1
ATOM 954 C CA . ILE A 1 118 ? -17.127 2.590 65.246 1.00 61.88 118 ILE A CA 1
ATOM 955 C C . ILE A 1 118 ? -15.803 2.951 65.928 1.00 61.88 118 ILE A C 1
ATOM 957 O O . ILE A 1 118 ? -14.961 3.595 65.297 1.00 61.88 118 ILE A O 1
ATOM 961 N N . PRO A 1 119 ? -15.597 2.571 67.201 1.00 60.69 119 PRO A N 1
ATOM 962 C CA . PRO A 1 119 ? -14.335 2.788 67.880 1.00 60.69 119 PRO A CA 1
ATOM 963 C C . PRO A 1 119 ? -13.268 1.780 67.442 1.00 60.69 119 PRO A C 1
ATOM 965 O O . PRO A 1 119 ? -13.486 0.578 67.296 1.00 60.69 119 PRO A O 1
ATOM 968 N N . THR A 1 120 ? -12.081 2.344 67.284 1.00 53.91 120 THR A N 1
ATOM 969 C CA . THR A 1 120 ? -10.751 1.752 67.208 1.00 53.91 120 THR A CA 1
ATOM 970 C C . THR A 1 120 ? -10.520 0.625 68.221 1.00 53.91 120 THR A C 1
ATOM 972 O O . THR A 1 120 ? -10.873 0.781 69.389 1.00 53.91 120 THR A O 1
ATOM 975 N N . LYS A 1 121 ? -9.795 -0.421 67.778 1.00 52.03 121 LYS A N 1
ATOM 976 C CA . LYS A 1 121 ? -8.729 -1.180 68.485 1.00 52.03 121 LYS A CA 1
ATOM 977 C C . LYS A 1 121 ? -8.885 -2.693 68.295 1.00 52.03 121 LYS A C 1
ATOM 979 O O . LYS A 1 121 ? -9.848 -3.283 68.766 1.00 52.03 121 LYS A O 1
ATOM 984 N N . THR A 1 122 ? -7.889 -3.335 67.683 1.00 52.84 122 THR A N 1
ATOM 985 C CA . THR A 1 122 ? -7.053 -4.371 68.327 1.00 52.84 122 THR A CA 1
ATOM 986 C C . THR A 1 122 ? -6.076 -4.958 67.308 1.00 52.84 122 THR A C 1
ATOM 988 O O . THR A 1 122 ? -6.426 -5.663 66.369 1.00 52.84 122 THR A O 1
ATOM 991 N N . GLU A 1 123 ? -4.821 -4.622 67.557 1.00 58.50 123 GLU A N 1
ATOM 992 C CA . GLU A 1 123 ? -3.585 -5.238 67.103 1.00 58.50 123 GLU A CA 1
ATOM 993 C C . GLU A 1 123 ? -3.559 -6.755 67.386 1.00 58.50 123 GLU A C 1
ATOM 995 O O . GLU A 1 123 ? -3.800 -7.180 68.518 1.00 58.50 123 GLU A O 1
ATOM 1000 N N . ARG A 1 124 ? -3.215 -7.591 66.394 1.00 48.53 124 ARG A N 1
ATOM 1001 C CA . ARG A 1 124 ? -2.7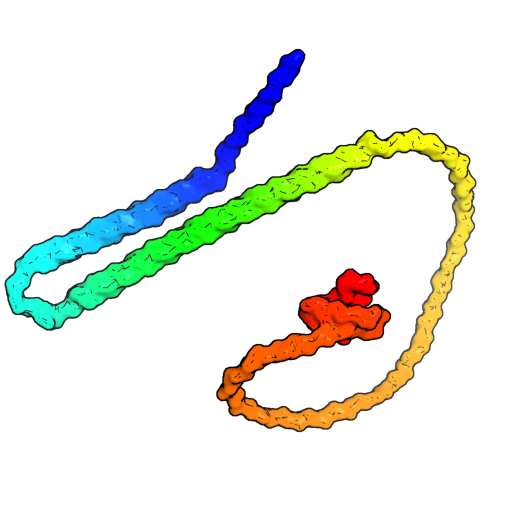63 -8.969 66.658 1.00 48.53 124 ARG A CA 1
ATOM 1002 C C . ARG A 1 124 ? -1.769 -9.485 65.609 1.00 48.53 124 ARG A C 1
ATOM 1004 O O . ARG A 1 124 ? -2.134 -10.036 64.581 1.00 48.53 124 ARG A O 1
ATOM 1011 N N . LYS A 1 125 ? -0.496 -9.239 65.921 1.00 51.22 125 LYS A N 1
ATOM 1012 C CA . LYS A 1 125 ? 0.621 -10.197 66.026 1.00 51.22 125 LYS A CA 1
ATOM 1013 C C . LYS A 1 125 ? 0.657 -11.413 65.070 1.00 51.22 125 LYS A C 1
ATOM 1015 O O . LYS A 1 125 ? -0.146 -12.334 65.160 1.00 51.22 125 LYS A O 1
ATOM 1020 N N . THR A 1 126 ? 1.710 -11.400 64.256 1.00 50.31 126 THR A N 1
ATOM 1021 C CA . THR A 1 126 ? 2.522 -12.488 63.678 1.00 50.31 126 THR A CA 1
ATOM 1022 C C . THR A 1 126 ? 2.367 -13.890 64.284 1.00 50.31 126 THR A C 1
ATOM 1024 O O . THR A 1 126 ? 2.509 -14.045 65.494 1.00 50.31 126 THR A O 1
ATOM 1027 N N . LEU A 1 127 ? 2.310 -14.924 63.428 1.00 56.88 127 LEU A N 1
ATOM 1028 C CA . LEU A 1 127 ? 3.104 -16.146 63.623 1.00 56.88 127 LEU A CA 1
ATOM 1029 C C . LEU A 1 127 ? 3.323 -16.923 62.310 1.00 56.88 127 LEU A C 1
ATOM 1031 O O . LEU A 1 127 ? 2.404 -17.129 61.523 1.00 56.88 127 LEU A O 1
ATOM 1035 N N . ALA A 1 128 ? 4.570 -17.340 62.107 1.00 52.78 128 ALA A N 1
ATOM 1036 C CA . ALA A 1 128 ? 5.056 -18.180 61.022 1.00 52.78 128 ALA A CA 1
ATOM 1037 C C . ALA A 1 128 ? 4.821 -19.679 61.297 1.00 52.78 128 ALA A C 1
ATOM 1039 O O . ALA A 1 128 ? 4.826 -20.119 62.444 1.00 52.78 128 ALA A O 1
ATOM 1040 N N . THR A 1 129 ? 4.693 -20.484 60.241 1.00 52.03 129 THR A N 1
ATOM 1041 C CA . THR A 1 129 ? 4.786 -21.963 60.242 1.00 52.03 129 THR A CA 1
ATOM 1042 C C . THR A 1 129 ? 5.231 -22.340 58.822 1.00 52.03 129 THR A C 1
ATOM 1044 O O . THR A 1 129 ? 4.500 -22.061 57.880 1.00 52.03 129 THR A O 1
ATOM 1047 N N . LYS A 1 130 ? 6.502 -22.623 58.504 1.00 48.94 130 LYS A N 1
ATOM 1048 C CA . LYS A 1 130 ? 7.456 -23.689 58.885 1.00 48.94 130 LYS A CA 1
ATOM 1049 C C . LYS A 1 130 ? 7.034 -25.110 58.440 1.00 48.94 130 LYS A C 1
ATOM 1051 O O . LYS A 1 130 ? 6.336 -25.779 59.180 1.00 48.94 130 LYS A O 1
ATOM 1056 N N . ILE A 1 131 ? 7.609 -25.504 57.287 1.00 51.34 131 ILE A N 1
ATOM 1057 C CA . ILE A 1 131 ? 8.125 -26.832 56.855 1.00 51.34 131 ILE A CA 1
ATOM 1058 C C . ILE A 1 131 ? 7.119 -27.967 56.580 1.00 51.34 131 ILE A C 1
ATOM 1060 O O . ILE A 1 131 ? 6.317 -28.292 57.436 1.00 51.34 131 ILE A O 1
ATOM 1064 N N . GLU A 1 132 ? 7.232 -28.597 55.397 1.00 55.00 132 GLU A N 1
ATOM 1065 C CA . GLU A 1 132 ? 7.574 -30.032 55.245 1.00 55.00 132 GLU A CA 1
ATOM 1066 C C . GLU A 1 132 ? 7.899 -30.347 53.764 1.00 55.00 132 GLU A C 1
ATOM 1068 O O . GLU A 1 132 ? 7.098 -30.095 52.865 1.00 55.00 132 GLU A O 1
ATOM 1073 N N . GLN A 1 133 ? 9.109 -30.856 53.510 1.00 57.09 133 GLN A N 1
ATOM 1074 C CA . GLN A 1 133 ? 9.597 -31.399 52.235 1.00 57.09 133 GLN A CA 1
ATOM 1075 C C . GLN A 1 133 ? 9.425 -32.920 52.233 1.00 57.09 133 GLN A C 1
ATOM 1077 O O . GLN A 1 133 ? 9.783 -33.526 53.234 1.00 57.09 133 GLN A O 1
ATOM 1082 N N . VAL A 1 134 ? 9.071 -33.551 51.105 1.00 57.38 134 VAL A N 1
ATOM 1083 C CA . VAL A 1 134 ? 9.502 -34.936 50.779 1.00 57.38 134 VAL A CA 1
ATOM 1084 C C . VAL A 1 134 ? 9.358 -35.228 49.258 1.00 57.38 134 VAL A C 1
ATOM 1086 O O . VAL A 1 134 ? 8.711 -34.439 48.567 1.00 57.38 134 VAL A O 1
ATOM 1089 N N . PRO A 1 135 ? 10.023 -36.265 48.689 1.00 61.78 135 PRO A N 1
ATOM 1090 C CA . PRO A 1 135 ? 10.921 -36.082 47.543 1.00 61.78 135 PRO A CA 1
ATOM 1091 C C . PRO A 1 135 ? 10.755 -37.158 46.423 1.00 61.78 135 PRO A C 1
ATOM 1093 O O . PRO A 1 135 ? 9.930 -38.053 46.543 1.00 61.78 135 PRO A O 1
ATOM 1096 N N . VAL A 1 136 ? 11.634 -37.108 45.399 1.00 47.91 136 VAL A N 1
ATOM 1097 C CA . VAL A 1 136 ? 12.043 -38.199 44.455 1.00 47.91 136 VAL A CA 1
ATOM 1098 C C . VAL A 1 136 ? 10.930 -38.713 43.491 1.00 47.91 136 VAL A C 1
ATOM 1100 O O . VAL A 1 136 ? 9.821 -38.998 43.904 1.00 47.91 136 VAL A O 1
ATOM 1103 N N . LEU A 1 137 ? 11.078 -38.828 42.161 1.00 60.88 137 LEU A N 1
ATOM 1104 C CA . LEU A 1 137 ? 12.075 -39.576 41.380 1.00 60.88 137 LEU A CA 1
ATOM 1105 C C . LEU A 1 137 ? 12.109 -39.125 39.895 1.00 60.88 137 LEU A C 1
ATOM 1107 O O . LEU A 1 137 ? 11.091 -38.665 39.375 1.00 60.88 137 LEU A O 1
ATOM 1111 N N . PRO A 1 138 ? 13.238 -39.321 39.184 1.00 64.06 138 PRO A N 1
ATOM 1112 C CA . PRO A 1 138 ? 13.364 -39.091 37.749 1.00 64.06 138 PRO A CA 1
ATOM 1113 C C . PRO A 1 138 ? 13.053 -40.367 36.949 1.00 64.06 138 PRO A C 1
ATOM 1115 O O . PRO A 1 138 ? 13.367 -41.473 37.384 1.00 64.06 138 PRO A O 1
ATOM 1118 N N . SER A 1 139 ? 12.515 -40.222 35.736 1.00 57.94 139 SER A N 1
ATOM 1119 C CA . SER A 1 139 ? 12.521 -41.303 34.743 1.00 57.94 139 SER A CA 1
ATOM 1120 C C . SER A 1 139 ? 12.882 -40.761 33.354 1.00 57.94 139 SER A C 1
ATOM 1122 O O . SER A 1 139 ? 12.219 -39.835 32.879 1.00 57.94 139 SER A O 1
ATOM 1124 N N . PRO A 1 140 ? 13.916 -41.314 32.693 1.00 69.75 140 PRO A N 1
ATOM 1125 C CA . PRO A 1 140 ? 14.340 -40.943 31.349 1.00 69.75 140 PRO A CA 1
ATOM 1126 C C . PRO A 1 140 ? 13.774 -41.911 30.297 1.00 69.75 140 PRO A C 1
ATOM 1128 O O . PRO A 1 140 ? 13.694 -43.112 30.550 1.00 69.75 140 PRO A O 1
ATOM 1131 N N . ARG A 1 141 ? 13.501 -41.434 29.073 1.00 54.69 141 ARG A N 1
ATOM 1132 C CA . ARG A 1 141 ? 13.848 -42.189 27.850 1.00 54.69 141 ARG A CA 1
ATOM 1133 C C . ARG A 1 141 ? 13.708 -41.372 26.562 1.00 54.69 141 ARG A C 1
ATOM 1135 O O . ARG A 1 141 ? 12.625 -40.934 26.195 1.00 54.69 141 ARG A O 1
ATOM 1142 N N . ASN A 1 142 ? 14.848 -41.250 25.885 1.00 55.06 142 ASN A N 1
ATOM 1143 C CA . ASN A 1 142 ? 15.039 -40.993 24.455 1.00 55.06 142 ASN A CA 1
ATOM 1144 C C . ASN A 1 142 ? 14.110 -41.828 23.564 1.00 55.06 142 ASN A C 1
ATOM 1146 O O . ASN A 1 142 ? 13.964 -43.006 23.872 1.00 55.06 142 ASN A O 1
ATOM 1150 N N . VAL A 1 143 ? 13.691 -41.292 22.405 1.00 55.19 143 VAL A N 1
ATOM 1151 C CA . VAL A 1 143 ? 14.070 -41.812 21.067 1.00 55.19 143 VAL A CA 1
ATOM 1152 C C . VAL A 1 143 ? 14.003 -40.670 20.035 1.00 55.19 143 VAL A C 1
ATOM 1154 O O . VAL A 1 143 ? 13.063 -39.880 20.022 1.00 55.19 143 VAL A O 1
ATOM 1157 N N . ALA A 1 144 ? 15.034 -40.591 19.197 1.00 52.88 144 ALA A N 1
ATOM 1158 C CA . ALA A 1 144 ? 15.178 -39.699 18.053 1.00 52.88 144 ALA A CA 1
ATOM 1159 C C . ALA A 1 144 ? 14.515 -40.256 16.771 1.00 52.88 144 ALA A C 1
ATOM 1161 O O . ALA A 1 144 ? 14.239 -41.446 16.683 1.00 52.88 144 ALA A O 1
ATOM 1162 N N . ASN A 1 145 ? 14.426 -39.393 15.749 1.00 51.31 145 ASN A N 1
ATOM 1163 C CA . ASN A 1 145 ? 14.165 -39.667 14.325 1.00 51.31 145 ASN A CA 1
ATOM 1164 C C . ASN A 1 145 ? 12.738 -40.085 13.923 1.00 51.31 145 ASN A C 1
ATOM 1166 O O . ASN A 1 145 ? 12.217 -41.104 14.348 1.00 51.31 145 ASN A O 1
ATOM 1170 N N . VAL A 1 146 ? 12.134 -39.349 12.984 1.00 51.41 146 VAL A N 1
ATOM 1171 C CA . VAL A 1 146 ? 12.227 -39.611 11.532 1.00 51.41 146 VAL A CA 1
ATOM 1172 C C . 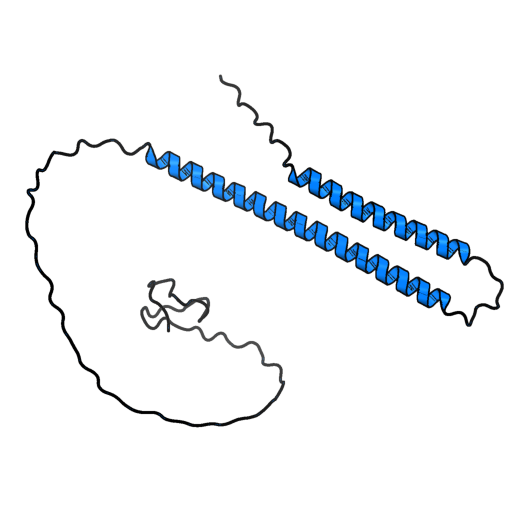VAL A 1 146 ? 11.430 -38.521 10.799 1.00 51.41 146 VAL A C 1
ATOM 1174 O O . VAL A 1 146 ? 10.286 -38.221 11.133 1.00 51.41 146 VAL A O 1
ATOM 1177 N N . ALA A 1 147 ? 12.055 -37.921 9.789 1.00 56.81 147 ALA A N 1
ATOM 1178 C CA . ALA A 1 147 ? 11.400 -37.058 8.821 1.00 56.81 147 ALA A CA 1
ATOM 1179 C C . ALA A 1 147 ? 10.441 -37.872 7.938 1.00 56.81 147 ALA A C 1
ATOM 1181 O O . ALA A 1 147 ? 10.866 -38.837 7.307 1.00 56.81 147 ALA A O 1
ATOM 1182 N N . GLN A 1 148 ? 9.181 -37.446 7.813 1.00 51.53 148 GLN A N 1
ATOM 1183 C CA . GLN A 1 148 ? 8.384 -37.773 6.632 1.00 51.53 148 GLN A CA 1
ATOM 1184 C C . GLN A 1 148 ? 7.286 -36.733 6.395 1.00 51.53 148 GLN A C 1
ATOM 1186 O O . GLN A 1 148 ? 6.358 -36.554 7.179 1.00 51.53 148 GLN A O 1
ATOM 1191 N N . ILE A 1 149 ? 7.437 -36.032 5.277 1.00 56.41 149 ILE A N 1
ATOM 1192 C CA . ILE A 1 149 ? 6.477 -35.103 4.696 1.00 56.41 149 ILE A CA 1
ATOM 1193 C C . ILE A 1 149 ? 5.359 -35.946 4.068 1.00 56.41 149 ILE A C 1
ATOM 1195 O O . ILE A 1 149 ? 5.601 -36.634 3.079 1.00 56.41 149 ILE A O 1
ATOM 1199 N N . GLN A 1 150 ? 4.145 -35.893 4.623 1.00 49.03 150 GLN A N 1
ATOM 1200 C CA . GLN A 1 150 ? 2.907 -36.279 3.933 1.00 49.03 150 GLN A CA 1
ATOM 1201 C C . GLN A 1 150 ? 1.752 -35.343 4.339 1.00 49.03 150 GLN A C 1
ATOM 1203 O O . GLN A 1 150 ? 1.689 -34.911 5.493 1.00 49.03 150 GLN A O 1
ATOM 1208 N N . PRO A 1 151 ? 0.835 -35.006 3.410 1.00 59.66 151 PRO A N 1
ATOM 1209 C CA . PRO A 1 151 ? -0.227 -34.038 3.646 1.00 59.66 151 PRO A CA 1
ATOM 1210 C C . PRO A 1 151 ? -1.363 -34.691 4.441 1.00 59.66 151 PRO A C 1
ATOM 1212 O O . PRO A 1 151 ? -2.143 -35.491 3.920 1.00 59.66 151 PRO A O 1
ATOM 1215 N N . VAL A 1 152 ? -1.462 -34.353 5.728 1.00 47.50 152 VAL A N 1
ATOM 1216 C CA . VAL A 1 152 ? -2.527 -34.865 6.594 1.00 47.50 152 VAL A CA 1
ATOM 1217 C C . VAL A 1 152 ? -3.772 -33.994 6.457 1.00 47.50 152 VAL A C 1
ATOM 1219 O O . VAL A 1 152 ? -3.825 -32.833 6.854 1.00 47.50 152 VAL A O 1
ATOM 1222 N N . ARG A 1 153 ? -4.770 -34.635 5.853 1.00 49.06 153 ARG A N 1
ATOM 1223 C CA . ARG A 1 153 ? -6.215 -34.418 5.937 1.00 49.06 153 ARG A CA 1
ATOM 1224 C C . ARG A 1 153 ? -6.651 -33.665 7.198 1.00 49.06 153 ARG A C 1
ATOM 1226 O O . ARG A 1 153 ? -6.229 -33.998 8.299 1.00 49.06 153 ARG A O 1
ATOM 1233 N N . GLN A 1 154 ? -7.574 -32.723 6.994 1.00 52.09 154 GLN A N 1
ATOM 1234 C CA . GLN A 1 154 ? -8.399 -32.048 8.000 1.00 52.09 154 GLN A CA 1
ATOM 1235 C C . GLN A 1 154 ? -8.570 -32.894 9.269 1.00 52.09 154 GLN A C 1
ATOM 1237 O O . GLN A 1 154 ? -9.304 -33.887 9.290 1.00 52.09 154 GLN A O 1
ATOM 1242 N N . SER A 1 155 ? -7.858 -32.508 10.326 1.00 50.50 155 SER A N 1
ATOM 1243 C CA . SER A 1 155 ? -8.031 -33.089 11.644 1.00 50.50 155 SER A CA 1
ATOM 1244 C C . SER A 1 155 ? -9.449 -32.771 12.109 1.00 50.50 155 SER A C 1
ATOM 1246 O O . SER A 1 155 ? -9.842 -31.613 12.241 1.00 50.50 155 SER A O 1
ATOM 1248 N N . LYS A 1 156 ? -10.240 -33.822 12.339 1.00 54.88 156 LYS A N 1
ATOM 1249 C CA . LYS A 1 156 ? -11.454 -33.748 13.151 1.00 54.88 156 LYS A CA 1
ATOM 1250 C C . LYS A 1 156 ? -11.064 -33.036 14.443 1.00 54.88 156 LYS A C 1
ATOM 1252 O O . LYS A 1 156 ? -10.298 -33.588 15.231 1.00 54.88 156 LYS A O 1
ATOM 1257 N N . SER A 1 157 ? -11.535 -31.808 14.633 1.00 59.78 157 SER A N 1
ATOM 1258 C CA . SER A 1 157 ? -11.358 -31.084 15.881 1.00 59.78 157 SER A CA 1
ATOM 1259 C C . SER A 1 157 ? -12.026 -31.909 16.977 1.00 59.78 157 SER A C 1
ATOM 1261 O O . SER A 1 157 ? -13.250 -31.986 17.074 1.00 59.78 157 SER A O 1
ATOM 1263 N N . MET A 1 158 ? -11.214 -32.616 17.764 1.00 62.06 158 MET A N 1
ATOM 1264 C CA . MET A 1 158 ? -11.686 -33.282 18.967 1.00 62.06 158 MET A CA 1
ATOM 1265 C C . MET A 1 158 ? -12.295 -32.201 19.854 1.00 62.06 158 MET A C 1
ATOM 1267 O O . MET A 1 158 ? -11.590 -31.320 20.348 1.00 62.06 158 MET A O 1
ATOM 1271 N N . LYS A 1 159 ? -13.620 -32.237 19.994 1.00 72.69 159 LYS A N 1
ATOM 1272 C CA . LYS A 1 159 ? -14.365 -31.363 20.894 1.00 72.69 159 LYS A CA 1
ATOM 1273 C C . LYS A 1 159 ? -13.907 -31.675 22.313 1.00 72.69 159 LYS A C 1
ATOM 1275 O O . LYS A 1 159 ? -14.283 -32.696 22.882 1.00 72.69 159 LYS A O 1
ATOM 1280 N N . LYS A 1 160 ? -13.028 -30.838 22.858 1.00 78.12 160 LYS A N 1
ATOM 1281 C CA . LYS A 1 160 ? -12.554 -30.986 24.232 1.00 78.12 160 LYS A CA 1
ATOM 1282 C C . LYS A 1 160 ? -13.588 -30.408 25.190 1.00 78.12 160 LYS A C 1
ATOM 1284 O O . LYS A 1 160 ? -14.162 -29.346 24.949 1.00 78.12 160 LYS A O 1
ATOM 1289 N N . VAL A 1 161 ? -13.838 -31.142 26.266 1.00 87.00 161 VAL A N 1
ATOM 1290 C CA . VAL A 1 161 ? -14.788 -30.793 27.323 1.00 87.00 161 VAL A CA 1
ATOM 1291 C C . VAL A 1 161 ? -14.011 -30.221 28.504 1.00 87.00 161 VAL A C 1
ATOM 1293 O O . VAL A 1 161 ? -12.937 -30.714 28.841 1.00 87.00 161 VAL A O 1
ATOM 1296 N N . CYS A 1 162 ? -14.539 -29.177 29.143 1.00 87.69 162 CYS A N 1
ATOM 1297 C CA . CYS A 1 162 ? -13.931 -28.621 30.348 1.00 87.69 162 CYS A CA 1
ATOM 1298 C C . CYS A 1 162 ? -13.946 -29.654 31.495 1.00 87.69 162 CYS A C 1
ATOM 1300 O O . CYS A 1 162 ? -15.035 -30.088 31.878 1.00 87.69 162 CYS A O 1
ATOM 1302 N N . PRO A 1 163 ? -12.803 -29.971 32.132 1.00 87.44 163 PRO A N 1
ATOM 1303 C CA . PRO A 1 163 ? -12.745 -30.916 33.250 1.00 87.44 163 PRO A CA 1
ATOM 1304 C C . PRO A 1 163 ? -13.454 -30.404 34.511 1.00 87.44 163 PRO A C 1
ATOM 1306 O O . PRO A 1 163 ? -13.791 -31.189 35.387 1.00 87.44 163 PRO A O 1
ATOM 1309 N N . TYR A 1 164 ? -13.690 -29.092 34.622 1.00 90.56 164 TYR A N 1
ATOM 1310 C CA . TYR A 1 164 ? -14.319 -28.500 35.805 1.00 90.56 164 TYR A CA 1
ATOM 1311 C C . TYR A 1 164 ? -15.836 -28.349 35.688 1.00 90.56 164 TYR A C 1
ATOM 1313 O O . TYR A 1 164 ? -16.525 -28.456 36.694 1.00 90.56 164 TYR A O 1
ATOM 1321 N N . CYS A 1 165 ? -16.362 -28.038 34.499 1.00 90.25 165 CYS A N 1
ATOM 1322 C CA . CYS A 1 165 ? -17.794 -27.764 34.316 1.00 90.25 165 CYS A CA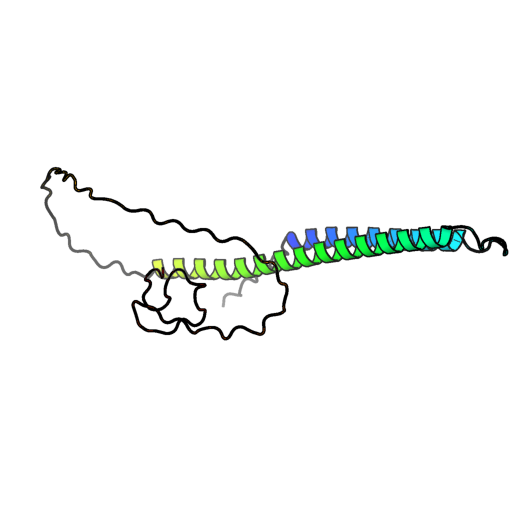 1
ATOM 1323 C C . CYS A 1 165 ? -18.495 -28.695 33.324 1.00 90.25 165 CYS A C 1
ATOM 1325 O O . CYS A 1 165 ? -19.701 -28.560 33.136 1.00 90.25 165 CYS A O 1
ATOM 1327 N N . GLY A 1 166 ? -17.765 -29.601 32.667 1.00 88.38 166 GLY A N 1
ATOM 1328 C CA . GLY A 1 166 ? -18.343 -30.598 31.766 1.00 88.38 166 GLY A CA 1
ATOM 1329 C C . GLY A 1 166 ? -18.928 -30.040 30.464 1.00 88.38 166 GLY A C 1
ATOM 1330 O O . GLY A 1 166 ? -19.559 -30.784 29.724 1.00 88.38 166 GLY A O 1
ATOM 1331 N N . ARG A 1 167 ? -18.743 -28.747 30.157 1.00 87.62 167 ARG A N 1
ATOM 1332 C CA . ARG A 1 167 ? -19.234 -28.139 28.908 1.00 87.62 167 ARG A CA 1
ATOM 1333 C C . ARG A 1 167 ? -18.205 -28.249 27.789 1.00 87.62 167 ARG A C 1
ATOM 1335 O O . ARG A 1 167 ? -17.005 -28.101 28.032 1.00 87.62 167 ARG A O 1
ATOM 1342 N N . GLU A 1 168 ? -18.686 -28.477 26.571 1.00 88.44 168 GLU A N 1
ATOM 1343 C CA . GLU A 1 168 ? -17.864 -28.495 25.358 1.00 88.44 168 GLU A CA 1
ATOM 1344 C C . GLU A 1 168 ? -17.253 -27.111 25.098 1.00 88.44 168 GLU A C 1
ATOM 1346 O O . GLU A 1 168 ? -17.944 -26.091 25.171 1.00 88.44 168 GLU A O 1
ATOM 1351 N N . LEU A 1 169 ? -15.950 -27.061 24.800 1.00 85.81 169 LEU A N 1
ATOM 1352 C CA . LEU A 1 169 ? -15.284 -25.824 24.406 1.00 85.81 169 LEU A CA 1
ATOM 1353 C C . LEU A 1 169 ? -15.405 -25.617 22.888 1.00 85.81 169 LEU A C 1
ATOM 1355 O O . LEU A 1 169 ? -14.861 -26.423 22.129 1.00 85.81 169 LEU A O 1
ATOM 1359 N N . PRO A 1 170 ? -16.022 -24.511 22.423 1.00 78.00 170 PRO A N 1
ATOM 1360 C CA . PRO A 1 170 ? -16.237 -24.261 20.994 1.00 78.00 170 PRO A CA 1
ATOM 1361 C C . PRO A 1 170 ? -14.939 -24.082 20.187 1.00 78.00 170 PRO A C 1
ATOM 1363 O O . PRO A 1 170 ? -14.955 -24.235 18.971 1.00 78.00 170 PRO A O 1
ATOM 1366 N N . TYR A 1 171 ? -13.813 -23.798 20.850 1.00 76.44 171 TYR A N 1
ATOM 1367 C CA . TYR A 1 171 ? -12.523 -23.511 20.210 1.00 76.44 171 TYR A CA 1
ATOM 1368 C C . TYR A 1 171 ? -11.380 -24.435 20.666 1.00 76.44 171 TYR A C 1
ATOM 1370 O O . TYR A 1 171 ? -10.212 -24.115 20.446 1.00 76.44 171 TYR A O 1
ATOM 1378 N N . GLY A 1 172 ? -11.684 -25.558 21.328 1.00 71.62 172 GLY A N 1
ATOM 1379 C CA . GLY A 1 172 ? -10.651 -26.450 21.872 1.00 71.62 172 GLY A CA 1
ATOM 1380 C C . GLY A 1 172 ? -9.687 -25.739 22.841 1.00 71.62 172 GLY A C 1
ATOM 1381 O O . GLY A 1 172 ? -10.120 -24.917 23.648 1.00 71.62 172 GLY A O 1
ATOM 1382 N N . ASP A 1 173 ? -8.385 -26.036 22.741 1.00 66.38 173 ASP A N 1
ATOM 1383 C CA . ASP A 1 173 ? -7.335 -25.631 23.704 1.00 66.38 173 ASP A CA 1
ATOM 1384 C C . ASP A 1 173 ? -6.784 -24.208 23.529 1.00 66.38 173 ASP A C 1
ATOM 1386 O O . ASP A 1 173 ? -5.828 -23.822 24.197 1.00 66.38 173 ASP A O 1
ATOM 1390 N N . ILE A 1 174 ? -7.358 -23.393 22.644 1.00 79.12 174 ILE A N 1
ATOM 1391 C CA . ILE A 1 174 ? -6.859 -22.021 22.436 1.00 79.12 174 ILE A CA 1
ATOM 1392 C C . ILE A 1 174 ? -7.060 -21.168 23.705 1.00 79.12 174 ILE A C 1
ATOM 1394 O O . ILE A 1 174 ? -6.344 -20.195 23.940 1.00 79.12 174 ILE A O 1
ATOM 1398 N N . HIS A 1 175 ? -8.020 -21.537 24.557 1.00 70.81 175 HIS A N 1
ATOM 1399 C CA . HIS A 1 175 ? -8.366 -20.775 25.748 1.00 70.81 175 HIS A CA 1
ATOM 1400 C C . HIS A 1 175 ? -7.688 -21.354 26.993 1.00 70.81 175 HIS A C 1
ATOM 1402 O O . HIS A 1 175 ? -8.078 -22.399 27.502 1.00 70.81 175 HIS A O 1
ATOM 1408 N N . ILE A 1 176 ? -6.737 -20.600 27.550 1.00 84.88 176 ILE A N 1
ATOM 1409 C CA . ILE A 1 176 ? -6.093 -20.883 28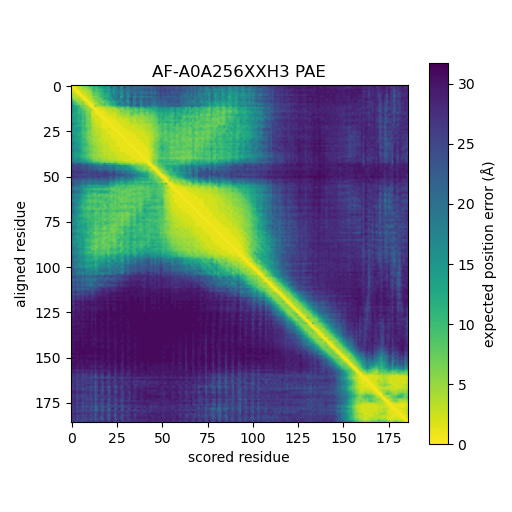.850 1.00 84.88 176 ILE A CA 1
ATOM 1410 C C . ILE A 1 176 ? -7.119 -20.822 30.004 1.00 84.88 176 ILE A C 1
ATOM 1412 O O . ILE A 1 176 ? -6.885 -21.339 31.094 1.00 84.88 176 ILE A O 1
ATOM 1416 N N . VAL A 1 177 ? -8.278 -20.191 29.785 1.00 89.38 177 VAL A N 1
ATOM 1417 C CA . VAL A 1 177 ? -9.352 -20.011 30.771 1.00 89.38 177 VAL A CA 1
ATOM 1418 C C . VAL A 1 177 ? -10.686 -20.448 30.171 1.00 89.38 177 VAL A C 1
ATOM 1420 O O . VAL A 1 177 ? -11.051 -20.008 29.084 1.00 89.38 177 VAL A O 1
ATOM 1423 N N . CYS A 1 178 ? -11.447 -21.283 30.883 1.00 89.56 178 CYS A N 1
ATOM 1424 C CA . CYS A 1 178 ? -12.770 -21.716 30.437 1.00 89.56 178 CYS A CA 1
ATOM 1425 C C . CYS A 1 178 ? -13.762 -20.531 30.416 1.00 89.56 178 CYS A C 1
ATOM 1427 O O . CYS A 1 178 ? -13.951 -19.898 31.458 1.00 89.56 178 CYS A O 1
ATOM 1429 N N . PRO A 1 179 ? -14.472 -20.271 29.299 1.00 88.69 179 PRO A N 1
ATOM 1430 C CA . PRO A 1 179 ? -15.409 -19.146 29.192 1.00 88.69 179 PRO A CA 1
ATOM 1431 C C . PRO A 1 179 ? -16.663 -19.309 30.062 1.00 88.69 179 PRO A C 1
ATOM 1433 O O . PRO A 1 179 ? -17.344 -18.330 30.341 1.00 88.69 179 PRO A O 1
ATOM 1436 N N . TYR A 1 180 ? -16.978 -20.535 30.493 1.00 90.56 180 TYR A N 1
ATOM 1437 C CA . TYR A 1 180 ? -18.175 -20.811 31.289 1.00 90.56 180 TYR A CA 1
ATOM 1438 C C . TYR A 1 180 ? -17.924 -20.747 32.796 1.00 90.56 180 TYR A C 1
ATOM 1440 O O . TYR A 1 180 ? -18.769 -20.241 33.525 1.00 90.56 180 TYR A O 1
ATOM 1448 N N . CYS A 1 181 ? -16.796 -21.278 33.282 1.00 89.75 181 CYS A N 1
ATOM 1449 C CA . CYS A 1 181 ? -16.514 -21.346 34.722 1.00 89.75 181 CYS A CA 1
ATOM 1450 C C . CYS A 1 181 ? -15.370 -20.436 35.186 1.00 89.75 181 CYS A C 1
ATOM 1452 O O . CYS A 1 181 ? -15.098 -20.381 36.383 1.00 89.75 181 CYS A O 1
ATOM 1454 N N . GLY A 1 182 ? -14.663 -19.763 34.270 1.00 89.81 182 GLY A N 1
ATOM 1455 C CA . GLY A 1 182 ? -13.555 -18.858 34.593 1.00 89.81 182 GLY A CA 1
ATOM 1456 C C . GLY A 1 182 ? -12.307 -19.542 35.166 1.00 89.81 182 GLY A C 1
ATOM 1457 O O . GLY A 1 182 ? -11.346 -18.864 35.525 1.00 89.81 182 GLY A O 1
ATOM 1458 N N . ARG A 1 183 ? -12.288 -20.878 35.264 1.00 88.06 183 ARG A N 1
ATOM 1459 C CA . ARG A 1 183 ? -11.126 -21.630 35.755 1.00 88.06 183 ARG A CA 1
ATOM 1460 C C . ARG A 1 183 ? -10.103 -21.831 34.647 1.00 88.06 183 ARG A C 1
ATOM 1462 O O . ARG A 1 183 ? -10.460 -22.015 33.482 1.00 88.06 183 ARG A O 1
ATOM 1469 N N . ARG A 1 184 ? -8.825 -21.807 35.028 1.00 88.62 184 ARG A N 1
ATOM 1470 C CA . ARG A 1 184 ? -7.713 -22.074 34.114 1.00 88.62 184 ARG A CA 1
ATOM 1471 C C . ARG A 1 184 ? -7.702 -23.545 33.716 1.00 88.62 184 ARG A C 1
ATOM 1473 O O . ARG A 1 184 ? -7.768 -24.408 34.587 1.00 88.62 184 ARG A O 1
ATOM 1480 N N . LEU A 1 185 ? -7.638 -23.798 32.416 1.00 82.50 185 LEU A N 1
ATOM 1481 C CA . LEU A 1 185 ? -7.501 -25.126 31.830 1.00 82.50 185 LEU A CA 1
ATOM 1482 C C . LEU A 1 185 ? -5.997 -25.415 31.724 1.00 82.50 185 LEU A C 1
ATOM 1484 O O . LEU A 1 185 ? -5.253 -24.567 31.231 1.00 82.50 185 LEU A O 1
ATOM 1488 N N . LYS A 1 186 ? -5.555 -26.544 32.283 1.00 75.81 186 LYS A N 1
ATOM 1489 C CA . LYS A 1 186 ? -4.173 -27.035 32.199 1.00 75.81 186 LYS A CA 1
ATOM 1490 C C . LYS A 1 186 ? -4.102 -28.196 31.225 1.00 75.81 186 LYS A C 1
ATOM 1492 O O . LYS A 1 186 ? -5.080 -28.976 31.208 1.00 75.81 186 LYS A O 1
#

Mean predicted aligned error: 20.66 Å